Protein AF-A0A819XG31-F1 (afdb_monomer_lite)

Radius of gyration: 33.03 Å; chains: 1; bounding box: 81×60×91 Å

Sequence (255 aa):
MCLKNPISINELTQASRPLRNILDQIRVQCTLCAQTDLQRGNFVDHINKICPKSVVPCQAADIKCPWQGPRDELQSHISTCVFEPLRPVLSSLIAQNRQLIDQVQKHDNEIKKLIQQMHQLQPTATNESNDESDSSSVSKFSIDDSNQKEEDAIFIRNLPATIKFNDLFDLFSKIGRIKYNANTKKAEVFIFKNPNKKDGLCNAKVVFINKESAAAAVVEYNGKHIPQWNTRLQVNISYPKKKNLNEVGKTYNRK

Secondary structure (DSSP, 8-state):
----PPPPGGGPPPPPHHHHHHHHT-EE--TTT----EEHHHHHHIIIII-TTSEEE-GGGGGT---EEETTTHHHHHHH-SSGGGHHHHHHHHHHHHHHHHHHHHHHHHHHHHHHHHHHTS---S-------------------SS---SSEEEEEEE-TT--HHHHHHHHTTTSPBPBPTTT--B-EEEE--TT-TTPPEEEEEEBSSHHHHHHHHHHHTT-EEGGGTEE-EEEE-------TT---------

pLDDT: mean 83.96, std 19.24, range [33.97, 98.06]

Structure (mmCIF, N/CA/C/O backbone):
data_AF-A0A819XG31-F1
#
_entry.id   AF-A0A819XG31-F1
#
loop_
_atom_site.group_PDB
_atom_site.id
_atom_site.type_symbol
_atom_site.label_atom_id
_atom_site.label_alt_id
_atom_site.label_comp_id
_atom_site.label_asym_id
_atom_site.label_entity_id
_atom_site.label_seq_id
_atom_site.pdbx_PDB_ins_code
_atom_site.Cartn_x
_atom_site.Cartn_y
_atom_site.Cartn_z
_atom_site.occupancy
_atom_site.B_iso_or_equiv
_atom_site.auth_seq_id
_atom_site.auth_comp_id
_atom_site.auth_asym_id
_atom_site.auth_atom_id
_atom_site.pdbx_PDB_model_num
ATOM 1 N N . MET A 1 1 ? 45.077 35.967 -15.935 1.00 41.94 1 MET A N 1
ATOM 2 C CA . MET A 1 1 ? 44.717 34.538 -16.073 1.00 41.94 1 MET A CA 1
ATOM 3 C C . MET A 1 1 ? 43.204 34.430 -15.941 1.00 41.94 1 MET A C 1
ATOM 5 O O . MET A 1 1 ? 42.696 34.742 -14.875 1.00 41.94 1 MET A O 1
ATOM 9 N N . CYS A 1 2 ? 42.471 34.118 -17.015 1.00 45.22 2 CYS A N 1
ATOM 10 C CA . CYS A 1 2 ? 41.007 34.015 -16.957 1.00 45.22 2 CYS A CA 1
ATOM 11 C C . CYS A 1 2 ? 40.612 32.579 -16.594 1.00 45.22 2 CYS A C 1
ATOM 13 O O . CYS A 1 2 ? 40.749 31.676 -17.417 1.00 45.22 2 CYS A O 1
ATOM 15 N N . LEU A 1 3 ? 40.140 32.380 -15.365 1.00 50.38 3 LEU A N 1
ATOM 16 C CA . LEU A 1 3 ? 39.518 31.136 -14.921 1.00 50.38 3 LEU A CA 1
ATOM 17 C C . LEU A 1 3 ? 38.108 31.082 -15.521 1.00 50.38 3 LEU A C 1
ATOM 19 O O . LEU A 1 3 ? 37.223 31.825 -15.104 1.00 50.38 3 LEU A O 1
ATOM 23 N N . LYS A 1 4 ? 37.902 30.253 -16.549 1.00 61.62 4 LYS A N 1
ATOM 24 C CA . LYS A 1 4 ? 36.551 29.944 -17.030 1.00 61.62 4 LYS A CA 1
ATOM 25 C C . LYS A 1 4 ? 35.918 28.983 -16.026 1.00 61.62 4 LYS A C 1
ATOM 27 O O . LYS A 1 4 ? 36.380 27.853 -15.893 1.00 61.62 4 LYS A O 1
ATOM 32 N N . ASN A 1 5 ? 34.892 29.447 -15.318 1.00 66.31 5 ASN A N 1
ATOM 33 C CA . ASN A 1 5 ? 34.066 28.589 -14.475 1.00 66.31 5 ASN A CA 1
ATOM 34 C C . ASN A 1 5 ? 33.436 27.475 -15.333 1.00 66.31 5 ASN A C 1
ATOM 36 O O . ASN A 1 5 ? 33.072 27.733 -16.486 1.00 66.31 5 ASN A O 1
ATOM 40 N N . PRO A 1 6 ? 33.317 26.244 -14.810 1.00 67.69 6 PRO A N 1
ATOM 41 C CA . PRO A 1 6 ? 32.665 25.158 -15.527 1.00 67.69 6 PRO A CA 1
ATOM 42 C C . PRO A 1 6 ? 31.184 25.499 -15.728 1.00 67.69 6 PRO A C 1
ATOM 44 O O . PRO A 1 6 ? 30.466 25.734 -14.759 1.00 67.69 6 PRO A O 1
ATOM 47 N N . ILE A 1 7 ? 30.747 25.543 -16.990 1.00 68.94 7 ILE A N 1
ATOM 48 C CA . ILE A 1 7 ? 29.349 25.795 -17.362 1.00 68.94 7 ILE A CA 1
ATOM 49 C C . ILE A 1 7 ? 28.490 24.674 -16.781 1.00 68.94 7 ILE A C 1
ATOM 51 O O . ILE A 1 7 ? 28.754 23.490 -17.017 1.00 68.94 7 ILE A O 1
ATOM 55 N N . SER A 1 8 ? 27.467 25.050 -16.021 1.00 72.19 8 SER A N 1
ATOM 56 C CA . SER A 1 8 ? 26.515 24.098 -15.455 1.00 72.19 8 SER A CA 1
ATOM 57 C C . SER A 1 8 ? 25.519 23.651 -16.529 1.00 72.19 8 SER A C 1
ATOM 59 O O . SER A 1 8 ? 25.113 24.441 -17.378 1.00 72.19 8 SER A O 1
ATOM 61 N N . ILE A 1 9 ? 25.074 22.390 -16.492 1.00 70.38 9 ILE A N 1
ATOM 62 C CA . ILE A 1 9 ? 24.120 21.818 -17.470 1.00 70.38 9 ILE A CA 1
ATOM 63 C C . ILE A 1 9 ? 22.819 22.644 -17.543 1.00 70.38 9 ILE A C 1
ATOM 65 O O . ILE A 1 9 ? 22.182 22.714 -18.591 1.00 70.38 9 ILE A O 1
ATOM 69 N N . ASN A 1 10 ? 22.468 23.329 -16.452 1.00 70.50 10 ASN A N 1
ATOM 70 C CA . ASN A 1 10 ? 21.279 24.174 -16.345 1.00 70.50 10 ASN A CA 1
ATOM 71 C C . ASN A 1 10 ? 21.406 25.532 -17.064 1.00 70.50 10 ASN A C 1
ATOM 73 O O . ASN A 1 10 ? 20.410 26.235 -17.203 1.00 70.50 10 ASN A O 1
ATOM 77 N N . GLU A 1 11 ? 22.605 25.910 -17.515 1.00 71.44 11 GLU A N 1
ATOM 78 C CA . GLU A 1 11 ? 22.886 27.175 -18.216 1.00 71.44 11 GLU A CA 1
ATOM 79 C C . GLU A 1 11 ? 22.885 27.012 -19.748 1.00 71.44 11 GLU A C 1
ATOM 81 O O . GLU A 1 11 ? 23.070 27.978 -20.491 1.00 71.44 11 GLU A O 1
ATOM 86 N N . LEU A 1 12 ? 22.664 25.790 -20.246 1.00 78.12 12 LEU A N 1
ATOM 87 C CA . LEU A 1 12 ? 22.597 25.500 -21.675 1.00 78.12 12 LEU A CA 1
ATOM 88 C C . LEU A 1 12 ? 21.210 25.851 -22.226 1.00 78.12 12 LEU A C 1
ATOM 90 O O . LEU A 1 12 ? 20.198 25.251 -21.864 1.00 78.12 12 LEU A O 1
ATOM 94 N N . THR A 1 13 ? 21.166 26.811 -23.148 1.00 75.94 13 THR A N 1
ATOM 95 C CA . THR A 1 13 ? 19.955 27.113 -23.918 1.00 75.94 13 THR A CA 1
ATOM 96 C C . THR A 1 13 ? 19.673 26.002 -24.930 1.00 75.94 13 THR A C 1
ATOM 98 O O . THR A 1 13 ? 20.582 25.363 -25.467 1.00 75.94 13 THR A O 1
ATOM 101 N N . GLN A 1 14 ? 18.391 25.734 -25.184 1.00 78.62 14 GLN A N 1
ATOM 102 C CA . GLN A 1 14 ? 17.986 24.699 -26.129 1.00 78.62 14 GLN A CA 1
ATOM 103 C C . GLN A 1 14 ? 18.486 25.035 -27.543 1.00 78.62 14 GLN A C 1
ATOM 105 O O . GLN A 1 14 ? 18.344 26.166 -28.008 1.00 78.62 14 GLN A O 1
ATOM 110 N N . ALA A 1 15 ? 19.045 24.041 -28.242 1.00 78.12 15 ALA A N 1
ATOM 111 C CA . ALA A 1 15 ? 19.496 24.201 -29.623 1.00 78.12 15 ALA A CA 1
ATOM 112 C C . ALA A 1 15 ? 18.366 24.724 -30.529 1.00 78.12 15 ALA A C 1
ATOM 114 O O . ALA A 1 15 ? 17.195 24.367 -30.360 1.00 78.12 15 ALA A O 1
ATOM 115 N N . SER A 1 16 ? 18.725 25.545 -31.520 1.00 89.00 16 SER A N 1
ATOM 116 C CA . SER A 1 16 ? 17.763 26.087 -32.481 1.00 89.00 16 SER A CA 1
ATOM 117 C C . SER A 1 16 ? 17.021 24.964 -33.220 1.00 89.00 16 SER A C 1
ATOM 119 O O . SER A 1 16 ? 17.573 23.891 -33.478 1.00 89.00 16 SER A O 1
ATOM 121 N N . ARG A 1 17 ? 15.750 25.202 -33.580 1.00 85.06 17 ARG A N 1
ATOM 122 C CA . ARG A 1 17 ? 14.903 24.200 -34.262 1.00 85.06 17 ARG A CA 1
ATOM 123 C C . ARG A 1 17 ? 15.564 23.581 -35.509 1.00 85.06 17 ARG A C 1
ATOM 125 O O . ARG A 1 17 ? 15.499 22.361 -35.629 1.00 85.06 17 ARG A O 1
ATOM 132 N N . PRO A 1 18 ? 16.237 24.345 -36.397 1.00 90.19 18 PRO A N 1
ATOM 133 C CA . PRO A 1 18 ? 16.922 23.763 -37.553 1.00 90.19 18 PRO A CA 1
ATOM 134 C C . PRO A 1 18 ? 18.039 22.792 -37.157 1.00 90.19 18 PRO A C 1
ATOM 136 O O . PRO A 1 18 ? 18.118 21.697 -37.706 1.00 90.19 18 PRO A O 1
ATOM 139 N N . LEU A 1 19 ? 18.855 23.149 -36.158 1.00 88.62 19 LEU A N 1
ATOM 140 C CA . LEU A 1 19 ? 19.907 22.269 -35.646 1.00 88.62 19 LEU A CA 1
ATOM 141 C C . LEU A 1 19 ? 19.313 21.011 -35.011 1.00 88.62 19 LEU A C 1
ATOM 143 O O . LEU A 1 19 ? 19.807 19.917 -35.257 1.00 88.62 19 LEU A O 1
ATOM 147 N N . ARG A 1 20 ? 18.220 21.135 -34.251 1.00 87.31 20 ARG A N 1
ATOM 148 C CA . ARG A 1 20 ? 17.522 19.982 -33.670 1.00 87.31 20 ARG A CA 1
ATOM 149 C C . ARG A 1 20 ? 16.994 19.030 -34.745 1.00 87.31 20 ARG A C 1
ATOM 151 O O . ARG A 1 20 ? 17.212 17.834 -34.622 1.00 87.31 20 ARG A O 1
ATOM 158 N N . ASN A 1 21 ? 16.402 19.549 -35.820 1.00 88.31 21 ASN A N 1
ATOM 159 C CA . ASN A 1 21 ? 15.914 18.730 -36.933 1.00 88.31 21 ASN A CA 1
ATOM 160 C C . ASN A 1 21 ? 17.048 17.978 -37.648 1.00 88.31 21 ASN A C 1
ATOM 162 O O . ASN A 1 21 ? 16.879 16.810 -37.986 1.00 88.31 21 ASN A O 1
ATOM 166 N N . ILE A 1 22 ? 18.206 18.618 -37.846 1.00 90.12 22 ILE A N 1
ATOM 167 C CA . ILE A 1 22 ? 19.390 17.963 -38.426 1.00 90.12 22 ILE A CA 1
ATOM 168 C C . ILE A 1 22 ? 19.911 16.874 -37.479 1.00 90.12 22 ILE A C 1
ATOM 170 O O . ILE A 1 22 ? 20.185 15.756 -37.910 1.00 90.12 22 ILE A O 1
ATOM 174 N N . LEU A 1 23 ? 20.004 17.170 -36.179 1.00 90.56 23 LEU A N 1
ATOM 175 C CA . LEU A 1 23 ? 20.431 16.197 -35.172 1.00 90.56 23 LEU A CA 1
ATOM 176 C C . LEU A 1 23 ? 19.468 15.008 -35.078 1.00 90.56 23 LEU A C 1
ATOM 178 O O . LEU A 1 23 ? 19.912 13.880 -34.887 1.00 90.56 23 LEU A O 1
ATOM 182 N N . ASP A 1 24 ? 18.164 15.237 -35.214 1.00 92.56 24 ASP A N 1
ATOM 183 C CA . ASP A 1 24 ? 17.144 14.194 -35.118 1.00 92.56 24 ASP A CA 1
ATOM 184 C C . ASP A 1 24 ? 17.215 13.197 -36.289 1.00 92.56 24 ASP A C 1
ATOM 186 O O . ASP A 1 24 ? 16.821 12.045 -36.116 1.00 92.56 24 ASP A O 1
ATOM 190 N N . GLN A 1 25 ? 17.798 13.585 -37.431 1.00 92.62 25 GLN A N 1
ATOM 191 C CA . GLN A 1 25 ? 18.033 12.709 -38.588 1.00 92.62 25 GLN A CA 1
ATOM 192 C C . GLN A 1 25 ? 19.280 11.819 -38.460 1.00 92.62 25 GLN A C 1
ATOM 194 O O . GLN A 1 25 ? 19.463 10.911 -39.275 1.00 92.62 25 GLN A O 1
ATOM 199 N N . ILE A 1 26 ? 20.132 12.040 -37.451 1.00 94.00 26 ILE A N 1
ATOM 200 C CA . ILE A 1 26 ? 21.333 11.225 -37.223 1.00 94.00 26 ILE A CA 1
ATOM 201 C C . ILE A 1 26 ? 20.924 9.776 -36.956 1.00 94.00 26 ILE A C 1
ATOM 203 O O . ILE A 1 26 ? 20.057 9.515 -36.122 1.00 94.00 26 ILE A O 1
ATOM 207 N N . ARG A 1 27 ? 21.575 8.831 -37.641 1.00 95.12 27 ARG A N 1
ATOM 208 C CA . ARG A 1 27 ? 21.365 7.398 -37.424 1.00 95.12 27 ARG A CA 1
ATOM 209 C C . ARG A 1 27 ? 22.142 6.922 -36.204 1.00 95.12 27 ARG A C 1
ATOM 211 O O . ARG A 1 27 ? 23.325 7.214 -36.057 1.00 95.12 27 ARG A O 1
ATOM 218 N N . VAL A 1 28 ? 21.468 6.177 -35.344 1.00 95.31 28 VAL A N 1
ATOM 219 C CA . VAL A 1 28 ? 22.003 5.602 -34.114 1.00 95.31 28 VAL A CA 1
ATOM 220 C C . VAL A 1 28 ? 21.672 4.113 -34.048 1.00 95.31 28 VAL A C 1
ATOM 222 O O . VAL A 1 28 ? 20.744 3.632 -34.702 1.00 95.31 28 VAL A O 1
ATOM 225 N N . GLN A 1 29 ? 22.446 3.378 -33.255 1.00 96.38 29 GLN A N 1
ATOM 226 C CA . GLN A 1 29 ? 22.217 1.964 -32.977 1.00 96.38 29 GLN A CA 1
ATOM 227 C C . GLN A 1 29 ? 21.581 1.799 -31.593 1.00 96.38 29 GLN A C 1
ATOM 229 O O . GLN A 1 29 ? 21.999 2.443 -30.629 1.00 96.38 29 GLN A O 1
ATOM 234 N N . CYS A 1 30 ? 20.580 0.924 -31.477 1.00 96.56 30 CYS A N 1
ATOM 235 C CA . CYS A 1 30 ? 20.023 0.556 -30.179 1.00 96.56 30 CYS A CA 1
ATOM 236 C C . CYS A 1 30 ? 21.026 -0.263 -29.364 1.00 96.56 30 CYS A C 1
ATOM 238 O O . CYS A 1 30 ? 21.472 -1.318 -29.803 1.00 96.56 30 CYS A O 1
ATOM 240 N N . THR A 1 31 ? 21.311 0.168 -28.137 1.00 95.25 31 THR A N 1
ATOM 241 C CA . THR A 1 31 ? 22.195 -0.556 -27.210 1.00 95.25 31 THR A CA 1
ATOM 242 C C . THR A 1 31 ? 21.569 -1.829 -26.637 1.00 95.25 31 THR A C 1
ATOM 244 O O . THR A 1 31 ? 22.292 -2.678 -26.131 1.00 95.25 31 THR A O 1
ATOM 247 N N . LEU A 1 32 ? 20.241 -1.978 -26.713 1.00 95.06 32 LEU A N 1
ATOM 248 C CA . LEU A 1 32 ? 19.513 -3.115 -26.138 1.00 95.06 32 LEU A CA 1
ATOM 249 C C . LEU A 1 32 ? 19.257 -4.230 -27.158 1.00 95.06 32 LEU A C 1
ATOM 251 O O . LEU A 1 32 ? 19.459 -5.400 -26.855 1.00 95.06 32 LEU A O 1
ATOM 255 N N . CYS A 1 33 ? 18.789 -3.878 -28.360 1.00 95.31 33 CYS A N 1
ATOM 256 C CA . CYS A 1 33 ? 18.433 -4.853 -29.399 1.00 95.31 33 CYS A CA 1
ATOM 257 C C . CYS A 1 33 ? 19.388 -4.863 -30.602 1.00 95.31 33 CYS A C 1
ATOM 259 O O . CYS A 1 33 ? 19.144 -5.592 -31.557 1.00 95.31 33 CYS A O 1
ATOM 261 N N . ALA A 1 34 ? 20.445 -4.042 -30.578 1.00 95.31 34 ALA A N 1
ATOM 262 C CA . ALA A 1 34 ? 21.421 -3.875 -31.657 1.00 95.31 34 ALA A CA 1
ATOM 263 C C . ALA A 1 34 ? 20.856 -3.390 -33.009 1.00 95.31 34 ALA A C 1
ATOM 265 O O . ALA A 1 34 ? 21.624 -3.285 -33.966 1.00 95.31 34 ALA A O 1
ATOM 266 N N . GLN A 1 35 ? 19.563 -3.038 -33.093 1.00 94.06 35 GLN A N 1
ATOM 267 C CA . GLN A 1 35 ? 18.944 -2.509 -34.311 1.00 94.06 35 GLN A CA 1
ATOM 268 C C . GLN A 1 35 ? 19.660 -1.234 -34.773 1.00 94.06 35 GLN A C 1
ATOM 270 O O . GLN A 1 35 ? 19.836 -0.286 -34.001 1.00 94.06 35 GLN A O 1
ATOM 275 N N . THR A 1 36 ? 20.075 -1.234 -36.036 1.00 93.19 36 THR A N 1
ATOM 276 C CA . THR A 1 36 ? 20.731 -0.114 -36.713 1.00 93.19 36 THR A CA 1
ATOM 277 C C . THR A 1 36 ? 19.711 0.757 -37.453 1.00 93.19 36 THR A C 1
ATOM 279 O O . THR A 1 36 ? 18.530 0.422 -37.541 1.00 93.19 36 THR A O 1
ATOM 282 N N . ASP A 1 37 ? 20.169 1.901 -37.965 1.00 93.31 37 ASP A N 1
ATOM 283 C CA . ASP A 1 37 ? 19.383 2.839 -38.782 1.00 93.31 37 ASP A CA 1
ATOM 284 C C . ASP A 1 37 ? 18.221 3.558 -38.059 1.00 93.31 37 ASP A C 1
ATOM 286 O O . ASP A 1 37 ? 17.337 4.147 -38.683 1.00 93.31 37 ASP A O 1
ATOM 290 N N . LEU A 1 38 ? 18.239 3.611 -36.725 1.00 93.94 38 LEU A N 1
ATOM 291 C CA . LEU A 1 38 ? 17.267 4.397 -35.964 1.00 93.94 38 LEU A CA 1
ATOM 292 C C . LEU A 1 38 ? 17.620 5.881 -36.042 1.00 93.94 38 LEU A C 1
ATOM 294 O O . LEU A 1 38 ? 18.750 6.266 -35.773 1.00 93.94 38 LEU A O 1
ATOM 298 N N . GLN A 1 39 ? 16.661 6.739 -36.369 1.00 94.88 39 GLN A N 1
ATOM 299 C CA . GLN A 1 39 ? 16.856 8.183 -36.246 1.00 94.88 39 GLN A CA 1
ATOM 300 C C . GLN A 1 39 ? 16.927 8.582 -34.771 1.00 94.88 39 GLN A C 1
ATOM 302 O O . GLN A 1 39 ? 16.113 8.124 -33.967 1.00 94.88 39 GLN A O 1
ATOM 307 N N . ARG A 1 40 ? 17.857 9.473 -34.417 1.00 93.50 40 ARG A N 1
ATOM 308 C CA . ARG A 1 40 ? 18.007 10.016 -33.061 1.00 93.50 40 ARG A CA 1
ATOM 309 C C . ARG A 1 40 ? 16.688 10.576 -32.532 1.00 93.50 40 ARG A C 1
ATOM 311 O O . ARG A 1 40 ? 16.361 10.334 -31.373 1.00 93.50 40 ARG A O 1
ATOM 318 N N . GLY A 1 41 ? 15.916 11.259 -33.380 1.00 91.75 41 GLY A N 1
ATOM 319 C CA . GLY A 1 41 ? 14.596 11.783 -33.018 1.00 91.75 41 GLY A CA 1
ATOM 320 C C . GLY A 1 41 ? 13.599 10.692 -32.604 1.00 91.75 41 GLY A C 1
ATOM 321 O O . GLY A 1 41 ? 12.812 10.900 -31.687 1.00 91.75 41 GLY A O 1
ATOM 322 N N . ASN A 1 42 ? 13.700 9.501 -33.203 1.00 93.94 42 ASN A N 1
ATOM 323 C CA . ASN A 1 42 ? 12.807 8.361 -32.960 1.00 93.94 42 ASN A CA 1
ATOM 324 C C . ASN A 1 42 ? 13.376 7.356 -31.945 1.00 93.94 42 ASN A C 1
ATOM 326 O O . ASN A 1 42 ? 12.736 6.353 -31.631 1.00 93.94 42 ASN A O 1
ATOM 330 N N . PHE A 1 43 ? 14.582 7.592 -31.427 1.00 93.75 43 PHE A N 1
ATOM 331 C CA . PHE A 1 43 ? 15.272 6.650 -30.549 1.00 93.75 43 PHE A CA 1
ATOM 332 C C . PHE A 1 43 ? 14.522 6.420 -29.230 1.00 93.75 43 PHE A C 1
ATOM 334 O O . PHE A 1 43 ? 14.400 5.288 -28.763 1.00 93.75 43 PHE A O 1
ATOM 341 N N . VAL A 1 44 ? 13.968 7.491 -28.656 1.00 93.31 44 VAL A N 1
ATOM 342 C CA . VAL A 1 44 ? 13.174 7.429 -27.419 1.00 93.31 44 VAL A CA 1
ATOM 343 C C . VAL A 1 44 ? 11.890 6.629 -27.638 1.00 93.31 44 VAL A C 1
ATOM 345 O O . VAL A 1 44 ? 11.543 5.780 -26.817 1.00 93.31 44 VAL A O 1
ATOM 348 N N . ASP A 1 45 ? 11.207 6.853 -28.761 1.00 95.00 45 ASP A N 1
ATOM 349 C CA . ASP A 1 45 ? 10.014 6.085 -29.118 1.00 95.00 45 ASP A CA 1
ATOM 350 C C . ASP A 1 45 ? 10.343 4.612 -29.363 1.00 95.00 45 ASP A C 1
ATOM 352 O O . ASP A 1 45 ? 9.614 3.739 -28.891 1.00 95.00 45 ASP A O 1
ATOM 356 N N . HIS A 1 46 ? 11.468 4.321 -30.020 1.00 95.44 46 HIS A N 1
ATOM 357 C CA . HIS A 1 46 ? 11.937 2.953 -30.179 1.00 95.44 46 HIS A CA 1
ATOM 358 C C . HIS A 1 46 ? 12.122 2.276 -28.815 1.00 95.44 46 HIS A C 1
ATOM 360 O O . HIS A 1 46 ? 11.505 1.240 -28.587 1.00 95.44 46 HIS A O 1
ATOM 366 N N . ILE A 1 47 ? 12.887 2.864 -27.885 1.00 95.25 47 ILE A N 1
ATOM 367 C CA . ILE A 1 47 ? 13.116 2.273 -26.552 1.00 95.25 47 ILE A CA 1
ATOM 368 C C . ILE A 1 47 ? 11.795 2.023 -25.816 1.00 95.25 47 ILE A C 1
ATOM 370 O O . ILE A 1 47 ? 11.588 0.941 -25.269 1.00 95.25 47 ILE A O 1
ATOM 374 N N . ASN A 1 48 ? 10.892 3.002 -25.819 1.00 94.00 48 ASN A N 1
ATOM 375 C CA . ASN A 1 48 ? 9.707 2.965 -24.966 1.00 94.00 48 ASN A CA 1
ATOM 376 C C . ASN A 1 48 ? 8.543 2.154 -25.550 1.00 94.00 48 ASN A C 1
ATOM 378 O O . ASN A 1 48 ? 7.719 1.638 -24.791 1.00 94.00 48 ASN A O 1
ATOM 382 N N . LYS A 1 49 ? 8.439 2.047 -26.879 1.00 93.50 49 LYS A N 1
ATOM 383 C CA . LYS A 1 49 ? 7.252 1.481 -27.544 1.00 93.50 49 LYS A CA 1
ATOM 384 C C . LYS A 1 49 ? 7.549 0.257 -28.405 1.00 93.50 49 LYS A C 1
ATOM 386 O O . LYS A 1 49 ? 6.672 -0.589 -28.533 1.00 93.50 49 LYS A O 1
ATOM 391 N N . ILE A 1 50 ? 8.748 0.152 -28.981 1.00 94.88 50 ILE A N 1
ATOM 392 C CA . ILE A 1 50 ? 9.020 -0.789 -30.085 1.00 94.88 50 ILE A CA 1
ATOM 393 C C . ILE A 1 50 ? 10.089 -1.826 -29.722 1.00 94.88 50 ILE A C 1
ATOM 395 O O . ILE A 1 50 ? 9.995 -2.974 -30.143 1.00 94.88 50 ILE A O 1
ATOM 399 N N . CYS A 1 51 ? 11.103 -1.447 -28.946 1.00 97.00 51 CYS A N 1
ATOM 400 C CA . CYS A 1 51 ? 12.288 -2.261 -28.709 1.00 97.00 51 CYS A CA 1
ATOM 401 C C . CYS A 1 51 ? 11.917 -3.612 -28.066 1.00 97.00 51 CYS A C 1
ATOM 403 O O . CYS A 1 51 ? 11.309 -3.627 -26.993 1.00 97.00 51 CYS A O 1
ATOM 405 N N . PRO A 1 52 ? 12.302 -4.752 -28.671 1.00 97.00 52 PRO A N 1
ATOM 406 C CA . PRO A 1 52 ? 11.959 -6.075 -28.147 1.00 97.00 52 PRO A CA 1
ATOM 407 C C . PRO A 1 52 ? 12.686 -6.381 -26.832 1.00 97.00 52 PRO A C 1
ATOM 409 O O . PRO A 1 52 ? 12.134 -7.030 -25.953 1.00 97.00 52 PRO A O 1
ATOM 412 N N . LYS A 1 53 ? 13.904 -5.857 -26.659 1.00 97.25 53 LYS A N 1
ATOM 413 C CA . LYS A 1 53 ? 14.730 -6.061 -25.460 1.00 97.25 53 LYS A CA 1
ATOM 414 C C . LYS A 1 53 ? 14.544 -4.978 -24.394 1.00 97.25 53 LYS A C 1
ATOM 416 O O . LYS A 1 53 ? 15.253 -4.986 -23.392 1.00 97.25 53 LYS A O 1
ATOM 421 N N . SER A 1 54 ? 13.610 -4.039 -24.581 1.00 97.00 54 SER A N 1
ATOM 422 C CA . SER A 1 54 ? 13.269 -3.088 -23.519 1.00 97.00 54 SER A CA 1
ATOM 423 C C . SER A 1 54 ? 12.635 -3.834 -22.351 1.00 97.00 54 SER A C 1
ATOM 425 O O . SER A 1 54 ? 11.683 -4.585 -22.573 1.00 97.00 54 SER A O 1
ATOM 427 N N . VAL A 1 55 ? 13.113 -3.590 -21.132 1.00 97.06 55 VAL A N 1
ATOM 428 C CA . VAL A 1 55 ? 12.468 -4.110 -19.924 1.00 97.06 55 VAL A CA 1
ATOM 429 C C . VAL A 1 55 ? 11.152 -3.370 -19.721 1.00 97.06 55 VAL A C 1
ATOM 431 O O . VAL A 1 55 ? 11.134 -2.147 -19.580 1.00 97.06 55 VAL A O 1
ATOM 434 N N . VAL A 1 56 ? 10.053 -4.114 -19.726 1.00 96.94 56 VAL A N 1
ATOM 435 C CA . VAL A 1 56 ? 8.703 -3.601 -19.517 1.00 96.94 56 VAL A CA 1
ATOM 436 C C . VAL A 1 56 ? 8.034 -4.329 -18.356 1.00 96.94 56 VAL A C 1
ATOM 438 O O . VAL A 1 56 ? 8.269 -5.523 -18.152 1.00 96.94 56 VAL A O 1
ATOM 441 N N . PRO A 1 57 ? 7.197 -3.631 -17.577 1.00 97.62 57 PRO A N 1
ATOM 442 C CA . PRO A 1 57 ? 6.375 -4.281 -16.573 1.00 97.62 57 PRO A CA 1
ATOM 443 C C . PRO A 1 57 ? 5.231 -5.070 -17.221 1.00 97.62 57 PRO A C 1
ATOM 445 O O . PRO A 1 57 ? 4.812 -4.783 -18.346 1.00 97.62 57 PRO A O 1
ATOM 448 N N . CYS A 1 58 ? 4.694 -6.044 -16.486 1.00 97.00 58 CYS A N 1
ATOM 449 C CA . CYS A 1 58 ? 3.461 -6.730 -16.870 1.00 97.00 58 CYS A CA 1
ATOM 450 C C . CYS A 1 58 ? 2.290 -5.737 -16.991 1.00 97.00 58 CYS A C 1
ATOM 452 O O . CYS A 1 58 ? 2.248 -4.724 -16.290 1.00 97.00 58 CYS A O 1
ATOM 454 N N . GLN A 1 59 ? 1.296 -6.046 -17.831 1.00 94.81 59 GLN A N 1
ATOM 455 C CA . GLN A 1 59 ? 0.077 -5.236 -17.919 1.00 94.81 59 GLN A CA 1
ATOM 456 C C . GLN A 1 59 ? -0.682 -5.196 -16.581 1.00 94.81 59 GLN A C 1
ATOM 458 O O . GLN A 1 59 ? -1.229 -4.155 -16.229 1.00 94.81 59 GLN A O 1
ATOM 463 N N . ALA A 1 60 ? -0.621 -6.285 -15.807 1.00 95.75 60 ALA A N 1
ATOM 464 C CA . ALA A 1 60 ? -1.151 -6.407 -14.450 1.00 95.75 60 ALA A CA 1
ATOM 465 C C . ALA A 1 60 ? -0.266 -5.769 -13.351 1.00 95.75 60 ALA A C 1
ATOM 467 O O . ALA A 1 60 ? -0.398 -6.090 -12.165 1.00 95.75 60 ALA A O 1
ATOM 468 N N . ALA A 1 61 ? 0.697 -4.909 -13.700 1.00 95.94 61 ALA A N 1
ATOM 469 C CA . ALA A 1 61 ? 1.529 -4.218 -12.709 1.00 95.94 61 ALA A CA 1
ATOM 470 C C . ALA A 1 61 ? 0.725 -3.233 -11.837 1.00 95.94 61 ALA A C 1
ATOM 472 O O . ALA A 1 61 ? 1.102 -2.966 -10.692 1.00 95.94 61 ALA A O 1
ATOM 473 N N . ASP A 1 62 ? -0.406 -2.740 -12.347 1.00 92.75 62 ASP A N 1
ATOM 474 C CA . ASP A 1 62 ? -1.397 -1.946 -11.612 1.00 92.75 62 ASP A CA 1
ATOM 475 C C . ASP A 1 62 ? -1.918 -2.681 -10.366 1.00 92.75 62 ASP A C 1
ATOM 477 O O . ASP A 1 62 ? -2.012 -2.092 -9.287 1.00 92.75 62 ASP A O 1
ATOM 481 N N . ILE A 1 63 ? -2.144 -3.989 -10.483 1.00 94.00 63 ILE A N 1
ATOM 482 C CA . ILE A 1 63 ? -2.554 -4.878 -9.388 1.00 94.00 63 ILE A CA 1
ATOM 483 C C . ILE A 1 63 ? -1.379 -5.649 -8.767 1.00 94.00 63 ILE A C 1
ATOM 485 O O . ILE A 1 63 ? -1.564 -6.703 -8.165 1.00 94.00 63 ILE A O 1
ATOM 489 N N . LYS A 1 64 ? -0.166 -5.085 -8.859 1.00 94.19 64 LYS A N 1
ATOM 490 C CA . LYS A 1 64 ? 1.060 -5.572 -8.200 1.00 94.19 64 LYS A CA 1
ATOM 491 C C . LYS A 1 64 ? 1.603 -6.904 -8.720 1.00 94.19 64 LYS A C 1
ATOM 493 O O . LYS A 1 64 ? 2.291 -7.606 -7.978 1.00 94.19 64 LYS A O 1
ATOM 498 N N . CYS A 1 65 ? 1.391 -7.228 -9.995 1.00 96.75 65 CYS A N 1
ATOM 499 C CA . CYS A 1 65 ? 2.176 -8.286 -10.625 1.00 96.75 65 CYS A CA 1
ATOM 500 C C . CYS A 1 65 ? 3.685 -7.957 -10.513 1.00 96.75 65 CYS A C 1
ATOM 502 O O . CYS A 1 65 ? 4.092 -6.862 -10.914 1.00 96.75 65 CYS A O 1
ATOM 504 N N . PRO A 1 66 ? 4.525 -8.863 -9.973 1.00 97.19 66 PRO A N 1
ATOM 505 C CA . PRO A 1 66 ? 5.948 -8.594 -9.759 1.00 97.19 66 PRO A CA 1
ATOM 506 C C . PRO A 1 66 ? 6.786 -8.721 -11.037 1.00 97.19 66 PRO A C 1
ATOM 508 O O . PRO A 1 66 ? 7.965 -8.374 -11.028 1.00 97.19 66 PRO A O 1
ATOM 511 N N . TRP A 1 67 ? 6.214 -9.250 -12.122 1.00 98.06 67 TRP A N 1
ATOM 512 C CA . TRP A 1 67 ? 6.959 -9.529 -13.341 1.00 98.06 67 TRP A CA 1
ATOM 513 C C . TRP A 1 67 ? 7.360 -8.239 -14.063 1.00 98.06 67 TRP A C 1
ATOM 515 O O . TRP A 1 67 ? 6.536 -7.361 -14.341 1.00 98.06 67 TRP A O 1
ATOM 525 N N . GLN A 1 68 ? 8.645 -8.167 -14.395 1.00 97.81 68 GLN A N 1
ATOM 526 C CA . GLN A 1 68 ? 9.243 -7.187 -15.289 1.00 97.81 68 GLN A CA 1
ATOM 527 C C . GLN A 1 68 ? 10.287 -7.929 -16.115 1.00 97.81 68 GLN A C 1
ATOM 529 O O . GLN A 1 68 ? 11.093 -8.676 -15.560 1.00 97.81 68 GLN A O 1
ATOM 534 N N . GLY A 1 69 ? 10.273 -7.742 -17.428 1.00 97.06 69 GLY A N 1
ATOM 535 C CA . GLY A 1 69 ? 11.159 -8.487 -18.311 1.00 97.06 69 GLY A CA 1
ATOM 536 C C . GLY A 1 69 ? 11.219 -7.902 -19.715 1.00 97.06 69 GLY A C 1
ATOM 537 O O . GLY A 1 69 ? 10.583 -6.880 -19.986 1.00 97.06 69 GLY A O 1
ATOM 538 N N . PRO A 1 70 ? 12.008 -8.512 -20.609 1.00 97.69 70 PRO A N 1
ATOM 539 C CA . PRO A 1 70 ? 12.063 -8.136 -22.016 1.00 97.69 70 PRO A CA 1
ATOM 540 C C . PRO A 1 70 ? 10.671 -8.130 -22.669 1.00 97.69 70 PRO A C 1
ATOM 542 O O . PRO A 1 70 ? 9.826 -8.984 -22.393 1.00 97.69 70 PRO A O 1
ATOM 545 N N . ARG A 1 71 ? 10.410 -7.156 -23.547 1.00 97.25 71 ARG A N 1
ATOM 546 C CA . ARG A 1 71 ? 9.118 -7.012 -24.238 1.00 97.25 71 ARG A CA 1
ATOM 547 C C . ARG A 1 71 ? 8.778 -8.219 -25.113 1.00 97.25 71 ARG A C 1
ATOM 549 O O . ARG A 1 71 ? 7.602 -8.542 -25.246 1.00 97.25 71 ARG A O 1
ATOM 556 N N . ASP A 1 72 ? 9.768 -8.877 -25.704 1.00 97.00 72 ASP A N 1
ATOM 557 C CA . ASP A 1 72 ? 9.572 -10.106 -26.481 1.00 97.00 72 ASP A CA 1
ATOM 558 C C . ASP A 1 72 ? 9.078 -11.288 -25.627 1.00 97.00 72 ASP A C 1
ATOM 560 O O . ASP A 1 72 ? 8.299 -12.108 -26.109 1.00 97.00 72 ASP A O 1
ATOM 564 N N . GLU A 1 73 ? 9.426 -11.332 -24.341 1.00 97.81 73 GLU A N 1
ATOM 565 C CA . GLU A 1 73 ? 8.944 -12.348 -23.394 1.00 97.81 73 GLU A CA 1
ATOM 566 C C . GLU A 1 73 ? 7.566 -12.020 -22.788 1.00 97.81 73 GLU A C 1
ATOM 568 O O . GLU A 1 73 ? 6.907 -12.898 -22.222 1.00 97.81 73 GLU A O 1
ATOM 573 N N . LEU A 1 74 ? 7.084 -10.780 -22.938 1.00 97.25 74 LEU A N 1
ATOM 574 C CA . LEU A 1 74 ? 5.840 -10.300 -22.324 1.00 97.25 74 LEU A CA 1
ATOM 575 C C . LEU A 1 74 ? 4.617 -11.146 -22.706 1.00 97.25 74 LEU A C 1
ATOM 577 O O . LEU A 1 74 ? 3.785 -11.424 -21.849 1.00 97.25 74 LEU A O 1
ATOM 581 N N . GLN A 1 75 ? 4.493 -11.575 -23.966 1.00 97.00 75 GLN A N 1
ATOM 582 C CA . GLN A 1 75 ? 3.336 -12.371 -24.405 1.00 97.00 75 GLN A CA 1
ATOM 583 C C . GLN A 1 75 ? 3.314 -13.767 -23.772 1.00 97.00 75 GLN A C 1
ATOM 585 O O . GLN A 1 75 ? 2.262 -14.238 -23.338 1.00 97.00 75 GLN A O 1
ATOM 590 N N . SER A 1 76 ? 4.486 -14.395 -23.645 1.00 97.69 76 SER A N 1
ATOM 591 C CA . SER A 1 76 ? 4.630 -15.676 -22.946 1.00 97.69 76 SER A CA 1
ATOM 592 C C . SER A 1 76 ? 4.227 -15.535 -21.475 1.00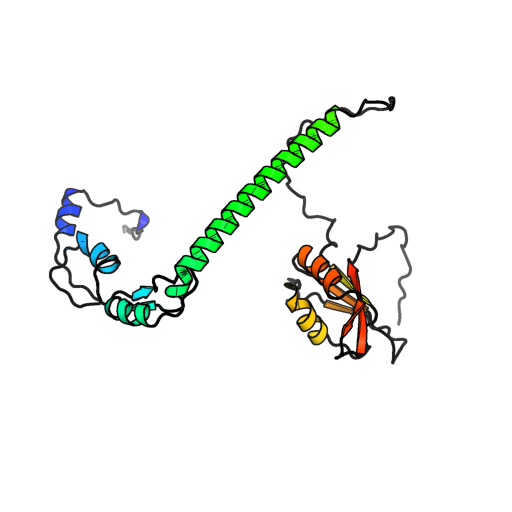 97.69 76 SER A C 1
ATOM 594 O O . SER A 1 76 ? 3.427 -16.321 -20.959 1.00 97.69 76 SER A O 1
ATOM 596 N N . HIS A 1 77 ? 4.677 -14.460 -20.820 1.00 97.69 77 HIS A N 1
ATOM 597 C CA . HIS A 1 77 ? 4.267 -14.159 -19.455 1.00 97.69 77 HIS A CA 1
ATOM 598 C C . HIS A 1 77 ? 2.757 -13.920 -19.331 1.00 97.69 77 HIS A C 1
ATOM 600 O O . HIS A 1 77 ? 2.135 -14.512 -18.457 1.00 97.69 77 HIS A O 1
ATOM 606 N N . ILE A 1 78 ? 2.144 -13.105 -20.199 1.00 96.88 78 ILE A N 1
ATOM 607 C CA . ILE A 1 78 ? 0.702 -12.805 -20.136 1.00 96.88 78 ILE A CA 1
ATOM 608 C C . ILE A 1 78 ? -0.131 -14.093 -20.176 1.00 96.88 78 ILE A C 1
ATOM 610 O O . ILE A 1 78 ? -1.068 -14.229 -19.394 1.00 96.88 78 ILE A O 1
ATOM 614 N N . SER A 1 79 ? 0.252 -15.065 -21.011 1.00 96.44 79 SER A N 1
ATOM 615 C CA . SER A 1 79 ? -0.452 -16.353 -21.108 1.00 96.44 79 SER A CA 1
ATOM 616 C C . SER A 1 79 ? -0.394 -17.208 -19.831 1.00 96.44 79 SER A C 1
ATOM 618 O O . SER A 1 79 ? -1.273 -18.035 -19.604 1.00 96.44 79 SER A O 1
ATOM 620 N N . THR A 1 80 ? 0.612 -16.993 -18.979 1.00 97.31 80 THR A N 1
ATOM 621 C CA . THR A 1 80 ? 0.821 -17.720 -17.712 1.00 97.31 80 THR A CA 1
ATOM 622 C C . THR A 1 80 ? 0.563 -16.854 -16.474 1.00 97.31 80 THR A C 1
ATOM 624 O O . THR A 1 80 ? 0.641 -17.331 -15.341 1.00 97.31 80 THR A O 1
ATOM 627 N N . CYS A 1 81 ? 0.246 -15.572 -16.662 1.00 97.44 81 CYS A N 1
ATOM 628 C CA . CYS A 1 81 ? 0.089 -14.605 -15.590 1.00 97.44 81 CYS A CA 1
ATOM 629 C C . CYS A 1 81 ? -1.226 -14.831 -14.841 1.00 97.44 81 CYS A C 1
ATOM 631 O O . CYS A 1 81 ? -2.307 -14.603 -15.374 1.00 97.44 81 CYS A O 1
ATOM 633 N N . VAL A 1 82 ? -1.138 -15.184 -13.557 1.00 96.88 82 VAL A N 1
ATOM 634 C CA . VAL A 1 82 ? -2.315 -15.360 -12.683 1.00 96.88 82 VAL A CA 1
ATOM 635 C C . VAL A 1 82 ? -3.091 -14.063 -12.436 1.00 96.88 82 VAL A C 1
ATOM 637 O O . VAL A 1 82 ? -4.260 -14.101 -12.062 1.00 96.88 82 VAL A O 1
ATOM 640 N N . PHE A 1 83 ? -2.448 -12.910 -12.630 1.00 96.38 83 PHE A N 1
ATOM 641 C CA . PHE A 1 83 ? -3.035 -11.605 -12.346 1.00 96.38 83 PHE A CA 1
ATOM 642 C C . PHE A 1 83 ? -3.846 -11.058 -13.524 1.00 96.38 83 PHE A C 1
ATOM 644 O O . PHE A 1 83 ? -4.841 -10.378 -13.291 1.00 96.38 83 PHE A O 1
ATOM 651 N N . GLU A 1 84 ? -3.487 -11.376 -14.773 1.00 94.56 84 GLU A N 1
ATOM 652 C CA . GLU A 1 84 ? -4.186 -10.839 -15.951 1.00 94.56 84 GLU A CA 1
ATOM 653 C C . GLU A 1 84 ? -5.684 -11.204 -15.972 1.00 94.56 84 GLU A C 1
ATOM 655 O O . GLU A 1 84 ? -6.506 -10.295 -16.112 1.00 94.56 84 GLU A O 1
ATOM 660 N N . PRO A 1 85 ? -6.091 -12.466 -15.709 1.00 94.75 85 PRO A N 1
ATOM 661 C CA . PRO A 1 85 ? -7.508 -12.828 -15.632 1.00 94.75 85 PRO A CA 1
ATOM 662 C C . PRO A 1 85 ? -8.270 -12.136 -14.491 1.00 94.75 85 PRO A C 1
ATOM 664 O O . PRO A 1 85 ? -9.488 -11.991 -14.564 1.00 94.75 85 PRO A O 1
ATOM 667 N N . LEU A 1 86 ? -7.577 -11.701 -13.432 1.00 94.25 86 LEU A N 1
ATOM 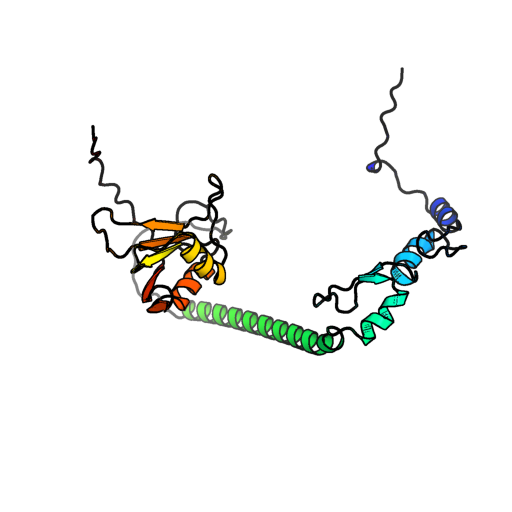668 C CA . LEU A 1 86 ? -8.191 -11.033 -12.279 1.00 94.25 86 LEU A CA 1
ATOM 669 C C . LEU A 1 86 ? -8.446 -9.539 -12.519 1.00 94.25 86 LEU A C 1
ATOM 671 O O . LEU A 1 86 ? -9.289 -8.947 -11.841 1.00 94.25 86 LEU A O 1
ATOM 675 N N . ARG A 1 87 ? -7.756 -8.919 -13.485 1.00 93.44 87 ARG A N 1
ATOM 676 C CA . ARG A 1 87 ? -7.867 -7.480 -13.776 1.00 93.44 87 ARG A CA 1
ATOM 677 C C . ARG A 1 87 ? -9.293 -6.981 -14.017 1.00 93.44 87 ARG A C 1
ATOM 679 O O . ARG A 1 87 ? -9.637 -5.982 -13.388 1.00 93.44 87 ARG A O 1
ATOM 686 N N . PRO A 1 88 ? -10.143 -7.606 -14.859 1.00 94.25 88 PRO A N 1
ATOM 687 C CA . PRO A 1 88 ? -11.493 -7.090 -15.101 1.00 94.25 88 PRO A CA 1
ATOM 688 C C . PRO A 1 88 ? -12.379 -7.131 -13.848 1.00 94.25 88 PRO A C 1
ATOM 690 O O . PRO A 1 88 ? -13.180 -6.229 -13.618 1.00 94.25 88 PRO A O 1
ATOM 693 N N . VAL A 1 89 ? -12.215 -8.152 -13.003 1.00 95.69 89 VAL A N 1
ATOM 694 C CA . VAL A 1 89 ? -12.971 -8.257 -11.747 1.00 95.69 89 VAL A CA 1
ATOM 695 C C . VAL A 1 89 ? -12.518 -7.172 -10.773 1.00 95.69 89 VAL A C 1
ATOM 697 O O . VAL A 1 89 ? -13.344 -6.467 -10.195 1.00 95.69 89 VAL A O 1
ATOM 700 N N . LEU A 1 90 ? -11.205 -6.987 -10.626 1.00 93.94 90 LEU A N 1
ATOM 701 C CA . LEU A 1 90 ? -10.644 -5.960 -9.752 1.00 93.94 90 LEU A CA 1
ATOM 702 C C . LEU A 1 90 ? -10.973 -4.543 -10.235 1.00 93.94 90 LEU A C 1
ATOM 704 O O . LEU A 1 90 ? -11.310 -3.699 -9.410 1.00 93.94 90 LEU A O 1
ATOM 708 N N . SER A 1 91 ? -10.942 -4.272 -11.542 1.00 92.38 91 SER A N 1
ATOM 709 C CA . SER A 1 91 ? -11.311 -2.959 -12.084 1.00 92.38 91 SER A CA 1
ATOM 710 C C . SER A 1 91 ? -12.786 -2.639 -11.834 1.00 92.38 91 SER A C 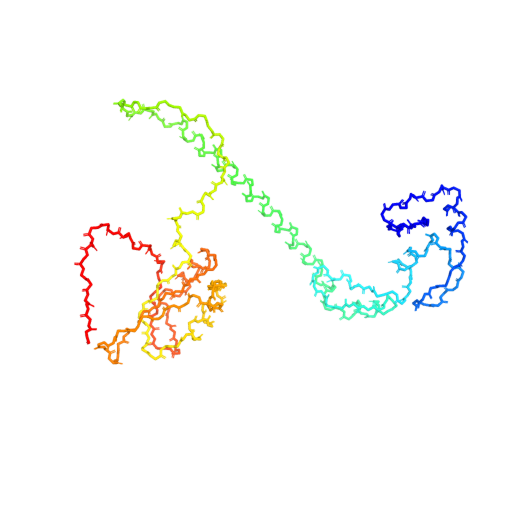1
ATOM 712 O O . SER A 1 91 ? -13.105 -1.524 -11.418 1.00 92.38 91 SER A O 1
ATOM 714 N N . SER A 1 92 ? -13.669 -3.632 -11.980 1.00 95.75 92 SER A N 1
ATOM 715 C CA . SER A 1 92 ? -15.082 -3.513 -11.611 1.00 95.75 92 SER A CA 1
ATOM 716 C C . SER A 1 92 ? -15.258 -3.221 -10.117 1.00 95.75 92 SER A C 1
ATOM 718 O O . SER A 1 92 ? -16.004 -2.314 -9.753 1.00 95.75 92 SER A O 1
ATOM 720 N N . LEU A 1 93 ? -14.552 -3.937 -9.236 1.00 95.00 93 LEU A N 1
ATOM 721 C CA . LEU A 1 93 ? -14.621 -3.712 -7.785 1.00 95.00 93 LEU A CA 1
ATOM 722 C C . LEU A 1 93 ? -14.085 -2.334 -7.379 1.00 95.00 93 LEU A C 1
ATOM 724 O O . LEU A 1 93 ? -14.672 -1.661 -6.533 1.00 95.00 93 LEU A O 1
ATOM 728 N N . ILE A 1 94 ? -12.993 -1.878 -7.993 1.00 94.25 94 ILE A N 1
ATOM 729 C CA . ILE A 1 94 ? -12.443 -0.536 -7.766 1.00 94.25 94 ILE A CA 1
ATOM 730 C C . ILE A 1 94 ? -13.450 0.533 -8.207 1.00 94.25 94 ILE A C 1
ATOM 732 O O . ILE A 1 94 ? -13.663 1.508 -7.484 1.00 94.25 94 ILE A O 1
ATOM 736 N N . ALA A 1 95 ? -14.104 0.344 -9.357 1.00 95.56 95 ALA A N 1
ATOM 737 C CA . ALA A 1 95 ? -15.141 1.253 -9.834 1.00 95.56 95 ALA A CA 1
ATOM 738 C C . ALA A 1 95 ? -16.343 1.309 -8.875 1.00 95.56 95 ALA A C 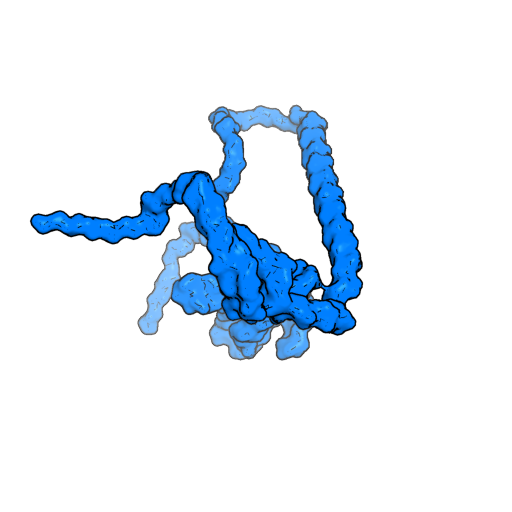1
ATOM 740 O O . ALA A 1 95 ? -16.795 2.402 -8.536 1.00 95.56 95 ALA A O 1
ATOM 741 N N . GLN A 1 96 ? -16.808 0.160 -8.375 1.00 97.44 96 GLN A N 1
ATOM 742 C CA . GLN A 1 96 ? -17.888 0.096 -7.383 1.00 97.44 96 GLN A CA 1
ATOM 743 C C . GLN A 1 96 ? -17.506 0.781 -6.067 1.00 97.44 96 GLN A C 1
ATOM 745 O O . GLN A 1 96 ? -18.280 1.579 -5.544 1.00 97.44 96 GLN A O 1
ATOM 750 N N . ASN A 1 97 ? -16.297 0.541 -5.553 1.00 96.81 97 ASN A N 1
ATOM 751 C CA . ASN A 1 97 ? -15.817 1.213 -4.344 1.00 96.81 97 ASN A CA 1
ATOM 752 C C . ASN A 1 97 ? -15.782 2.731 -4.514 1.00 96.81 97 ASN A C 1
ATOM 754 O O . ASN A 1 97 ? -16.188 3.460 -3.613 1.00 96.81 97 ASN A O 1
ATOM 758 N N . ARG A 1 98 ? -15.350 3.217 -5.682 1.00 97.50 98 ARG A N 1
ATOM 759 C CA . ARG A 1 98 ? -15.383 4.648 -5.989 1.00 97.50 98 ARG A CA 1
ATOM 760 C C . ARG A 1 98 ? -16.812 5.195 -5.959 1.00 97.50 98 ARG A C 1
ATOM 762 O O . ARG A 1 98 ? -17.045 6.214 -5.323 1.00 97.50 98 ARG A O 1
ATOM 769 N N . GLN A 1 99 ? -17.765 4.493 -6.575 1.00 97.88 99 GLN A N 1
ATOM 770 C CA . GLN A 1 99 ? -19.177 4.889 -6.540 1.00 97.88 99 GLN A CA 1
ATOM 771 C C . GLN A 1 99 ? -19.739 4.929 -5.114 1.00 97.88 99 GLN A C 1
ATOM 773 O O . GLN A 1 99 ? -20.453 5.866 -4.769 1.00 97.88 99 GLN A O 1
ATOM 778 N N . LEU A 1 100 ? -19.411 3.942 -4.277 1.00 97.44 100 LEU A N 1
ATOM 779 C CA . LEU A 1 100 ? -19.849 3.909 -2.880 1.00 97.44 100 LEU A CA 1
ATOM 780 C C . LEU A 1 100 ? -19.250 5.061 -2.065 1.00 97.44 100 LEU A C 1
ATOM 782 O O . LEU A 1 100 ? -19.964 5.681 -1.282 1.00 97.44 100 LEU A O 1
ATOM 786 N N . ILE A 1 101 ? -17.973 5.395 -2.273 1.00 97.88 101 ILE A N 1
ATOM 787 C CA . ILE A 1 101 ? -17.336 6.559 -1.637 1.00 97.88 101 ILE A CA 1
ATOM 788 C C . ILE A 1 101 ? -18.068 7.849 -2.024 1.00 97.88 101 ILE A C 1
ATOM 790 O O . ILE A 1 101 ? -18.386 8.655 -1.149 1.00 97.88 101 ILE A O 1
ATOM 794 N N . ASP A 1 102 ? -18.383 8.022 -3.308 1.00 97.38 102 ASP A N 1
ATOM 795 C CA . ASP A 1 102 ? -19.112 9.196 -3.794 1.00 97.38 102 ASP A CA 1
ATOM 796 C C . ASP A 1 102 ? -20.523 9.278 -3.170 1.00 97.38 102 ASP A C 1
ATOM 798 O O . ASP A 1 102 ? -20.984 10.360 -2.797 1.00 97.38 102 ASP A O 1
ATOM 802 N N . GLN A 1 103 ? -21.204 8.139 -2.993 1.00 97.81 103 GLN A N 1
ATOM 803 C CA . GLN A 1 103 ? -22.503 8.072 -2.310 1.00 97.81 103 GLN A CA 1
ATOM 804 C C . GLN A 1 103 ? -22.404 8.448 -0.829 1.00 97.81 103 GLN A C 1
ATOM 806 O O . GLN A 1 103 ? -23.205 9.252 -0.354 1.00 97.81 103 GLN A O 1
ATOM 811 N N . VAL A 1 104 ? -21.412 7.916 -0.111 1.00 97.56 104 VAL A N 1
ATOM 812 C CA . VAL A 1 104 ? -21.176 8.252 1.301 1.00 97.56 104 VAL A CA 1
ATOM 813 C C . VAL A 1 104 ? -20.927 9.750 1.453 1.00 97.56 104 VAL A C 1
ATOM 815 O O . VAL A 1 104 ? -21.596 10.398 2.250 1.00 97.56 104 VAL A O 1
ATOM 818 N N . GLN A 1 105 ? -20.062 10.336 0.622 1.00 97.56 105 GLN A N 1
ATOM 819 C CA . GLN A 1 105 ? -19.805 11.779 0.647 1.00 97.56 105 GLN A CA 1
ATOM 820 C C . GLN A 1 105 ? -21.064 12.606 0.362 1.00 97.56 105 GLN A C 1
ATOM 822 O O . GLN A 1 105 ? -21.270 13.666 0.961 1.00 97.56 105 GLN A O 1
ATOM 827 N N . LYS A 1 106 ? -21.919 12.143 -0.555 1.00 97.31 106 LYS A N 1
ATOM 828 C CA . LYS A 1 106 ? -23.186 12.812 -0.856 1.00 97.31 106 LYS A CA 1
ATOM 829 C C . LYS A 1 106 ? -24.118 12.798 0.355 1.00 97.31 106 LYS A C 1
ATOM 831 O O . LYS A 1 106 ? -24.619 13.858 0.729 1.00 97.31 106 LYS A O 1
ATOM 836 N N . HIS A 1 107 ? -24.301 11.641 0.984 1.00 95.50 107 HIS A N 1
ATOM 837 C CA . HIS A 1 107 ? -25.136 11.517 2.176 1.00 95.50 107 HIS A CA 1
ATOM 838 C C . HIS A 1 107 ? -24.561 12.280 3.373 1.00 95.50 107 HIS A C 1
ATOM 840 O O . HIS A 1 107 ? -25.315 12.943 4.076 1.00 95.50 107 HIS A O 1
ATOM 846 N N . ASP A 1 108 ? -23.241 12.311 3.556 1.00 95.50 108 ASP A N 1
ATOM 847 C CA . ASP A 1 108 ? -22.597 13.137 4.586 1.00 95.50 108 ASP A CA 1
ATOM 848 C C . ASP A 1 108 ? -22.925 14.625 4.409 1.00 95.50 108 ASP A C 1
ATOM 850 O O . ASP A 1 108 ? -23.199 15.343 5.374 1.00 95.50 108 ASP A O 1
ATOM 854 N N . ASN A 1 109 ? -22.923 15.107 3.165 1.00 96.12 109 ASN A N 1
ATOM 855 C CA . ASN A 1 109 ? -23.294 16.485 2.861 1.00 96.12 109 ASN A CA 1
ATOM 856 C C . ASN A 1 109 ? -24.791 16.747 3.095 1.00 96.12 109 ASN A C 1
ATOM 858 O O . ASN A 1 109 ? -25.153 17.837 3.540 1.00 96.12 109 ASN A O 1
ATOM 862 N N . GLU A 1 110 ? -25.660 15.772 2.824 1.00 97.12 110 GLU A N 1
ATOM 863 C CA . GLU A 1 110 ? -27.095 15.848 3.136 1.00 97.12 110 GLU A CA 1
ATOM 864 C C . GLU A 1 110 ? -27.333 15.891 4.651 1.00 97.12 110 GLU A C 1
ATOM 866 O O . GLU A 1 110 ? -28.037 16.780 5.129 1.00 97.12 110 GLU A O 1
ATOM 871 N N . ILE A 1 111 ? -26.675 15.018 5.418 1.00 96.88 111 ILE A N 1
ATOM 872 C CA . ILE A 1 111 ? -26.729 15.003 6.885 1.00 96.88 111 ILE A CA 1
ATOM 873 C C . ILE A 1 111 ? -26.289 16.357 7.449 1.00 96.88 111 ILE A C 1
ATOM 875 O O . ILE A 1 111 ? -26.989 16.930 8.282 1.00 96.88 111 ILE A O 1
ATOM 879 N N . LYS A 1 112 ? -25.177 16.927 6.964 1.00 95.62 112 LYS A N 1
ATOM 880 C CA . LYS A 1 112 ? -24.709 18.259 7.396 1.00 95.62 112 LYS A CA 1
ATOM 881 C C . LYS A 1 112 ? -25.746 19.353 7.144 1.00 95.62 112 LYS A C 1
ATOM 883 O O . LYS A 1 112 ? -25.968 20.190 8.017 1.00 95.62 112 LYS A O 1
ATOM 888 N N . LYS A 1 113 ? -26.398 19.339 5.977 1.00 95.38 113 LYS A N 1
ATOM 889 C CA . LYS A 1 113 ? -27.474 20.290 5.654 1.00 95.38 113 LYS A CA 1
ATOM 890 C C . LYS A 1 113 ? -28.670 20.126 6.590 1.00 95.38 113 LYS A C 1
ATOM 892 O O . LYS A 1 113 ? -29.184 21.126 7.080 1.00 95.38 113 LYS A O 1
ATOM 897 N N . LEU A 1 114 ? -29.087 18.891 6.867 1.00 94.56 114 LEU A N 1
ATOM 898 C CA . LEU A 1 114 ? -30.197 18.607 7.782 1.00 94.56 114 LEU A CA 1
ATOM 899 C C . LEU A 1 114 ? -29.884 19.056 9.216 1.00 94.56 114 LEU A C 1
ATOM 901 O O . LEU A 1 114 ? -30.724 19.688 9.848 1.00 94.56 114 LEU A O 1
ATOM 905 N N . ILE A 1 115 ? -28.663 18.818 9.708 1.00 93.88 115 ILE A N 1
ATOM 906 C CA . ILE A 1 115 ? -28.207 19.326 11.014 1.00 93.88 115 ILE A CA 1
ATOM 907 C C . ILE A 1 115 ? -28.290 20.858 11.052 1.00 93.88 115 ILE A C 1
ATOM 909 O O . ILE A 1 115 ? -28.794 21.433 12.017 1.00 93.88 115 ILE A O 1
ATOM 913 N N . GLN A 1 116 ? -27.846 21.529 9.986 1.00 90.81 116 GLN A N 1
ATOM 914 C CA . GLN A 1 116 ? -27.903 22.987 9.892 1.00 90.81 116 GLN A CA 1
ATOM 915 C C . GLN A 1 116 ? -29.346 23.517 9.883 1.00 90.81 116 GLN A C 1
ATOM 917 O O . GLN A 1 116 ? -29.606 24.580 10.444 1.00 90.81 116 GLN A O 1
ATOM 922 N N . GLN A 1 117 ? -30.284 22.787 9.273 1.00 91.94 117 GLN A N 1
ATOM 923 C CA . GLN A 1 117 ? -31.713 23.110 9.302 1.00 91.94 117 GLN A CA 1
ATOM 924 C C . GLN A 1 117 ? -32.327 22.874 10.686 1.00 91.94 117 GLN A C 1
ATOM 926 O O . GLN A 1 117 ? -33.077 23.719 11.165 1.00 91.94 117 GLN A O 1
ATOM 931 N N . MET A 1 118 ? -31.975 21.779 11.367 1.00 86.69 118 MET A N 1
ATOM 932 C CA . MET A 1 118 ? -32.436 21.519 12.735 1.00 86.69 118 MET A CA 1
ATOM 933 C C . MET A 1 118 ? -31.999 22.612 13.715 1.00 86.69 118 MET A C 1
ATOM 935 O O . MET A 1 118 ? -32.796 23.028 14.550 1.00 86.69 118 MET A O 1
ATOM 939 N N . HIS A 1 119 ? -30.772 23.123 13.581 1.00 85.00 119 HIS A N 1
ATOM 940 C CA . HIS A 1 119 ? -30.283 24.230 14.406 1.00 85.00 119 HIS A CA 1
ATOM 941 C C . HIS A 1 119 ? -31.078 25.534 14.190 1.00 85.00 119 HIS A C 1
ATOM 943 O O . HIS A 1 119 ? -31.241 26.316 15.118 1.00 85.00 119 HIS A O 1
ATOM 949 N N . GLN A 1 120 ? -31.622 25.760 12.989 1.00 81.69 120 GLN A N 1
ATOM 950 C CA . GLN A 1 120 ? -32.458 26.932 12.682 1.00 81.69 120 GLN A CA 1
ATOM 951 C C . GLN A 1 120 ? -33.894 26.815 13.217 1.00 81.69 120 GLN A C 1
ATOM 953 O O . GLN A 1 120 ? -34.588 27.823 13.319 1.00 81.69 120 GLN A O 1
ATOM 958 N N . LEU A 1 121 ? -34.348 25.602 13.546 1.00 77.38 121 LEU A N 1
ATOM 959 C CA . LEU A 1 121 ? -35.705 25.326 14.028 1.00 77.38 121 LEU A CA 1
ATOM 960 C C . LEU A 1 121 ? -35.798 25.190 15.558 1.00 77.38 121 LEU A C 1
ATOM 962 O O . LEU A 1 121 ? -36.898 25.002 16.073 1.00 77.38 121 LEU A O 1
ATOM 966 N N . GLN A 1 122 ? -34.688 25.295 16.301 1.00 64.62 122 GLN A N 1
ATOM 967 C CA . GLN A 1 122 ? -34.744 25.428 17.760 1.00 64.62 122 GLN A CA 1
ATOM 968 C C . GLN A 1 122 ? -35.169 26.860 18.135 1.00 64.62 122 GLN A C 1
ATOM 970 O O . GLN A 1 122 ? -34.432 27.799 17.833 1.00 64.62 122 GLN A O 1
ATOM 975 N N . PRO A 1 123 ? -36.320 27.074 18.804 1.00 60.06 123 PRO A N 1
ATOM 976 C CA . PRO A 1 123 ? -36.650 28.388 19.340 1.00 60.06 123 PRO A CA 1
ATOM 977 C C . PRO A 1 123 ? -35.667 28.756 20.460 1.00 60.06 123 PRO A C 1
ATOM 979 O O . PRO A 1 123 ? -35.464 27.993 21.407 1.00 60.06 123 PRO A O 1
ATOM 982 N N . THR A 1 124 ? -35.068 29.943 20.352 1.00 52.84 124 THR A N 1
ATOM 983 C CA . THR A 1 124 ? -34.254 30.584 21.390 1.00 52.84 124 THR A CA 1
ATOM 984 C C . THR A 1 124 ? -35.124 30.873 22.611 1.00 52.84 124 THR A C 1
ATOM 986 O O . THR A 1 124 ? -35.776 31.911 22.693 1.00 52.84 124 THR A O 1
ATOM 989 N N . ALA A 1 125 ? -35.161 29.942 23.558 1.00 52.09 125 ALA A N 1
ATOM 990 C CA . ALA A 1 125 ? -35.780 30.140 24.859 1.00 52.09 125 ALA A CA 1
ATOM 991 C C . ALA A 1 125 ? -34.795 29.755 25.965 1.00 52.09 125 ALA A C 1
ATOM 993 O O . ALA A 1 125 ? -34.970 28.745 26.632 1.00 52.09 125 ALA A O 1
ATOM 994 N N . THR A 1 126 ? -33.769 30.586 26.155 1.00 42.16 126 THR A N 1
ATOM 995 C CA . THR A 1 126 ? -33.163 30.849 27.469 1.00 42.16 126 THR A CA 1
ATOM 996 C C . THR A 1 126 ? -32.529 32.234 27.449 1.00 42.16 126 THR A C 1
ATOM 998 O O . THR A 1 126 ? -31.722 32.545 26.575 1.00 42.16 126 THR A O 1
ATOM 1001 N N . ASN A 1 127 ? -32.964 33.038 28.414 1.00 47.66 127 ASN A N 1
ATOM 1002 C CA . ASN A 1 127 ? -32.658 34.442 28.628 1.00 47.66 127 ASN A CA 1
ATOM 1003 C C . ASN A 1 127 ? -31.175 34.719 28.924 1.00 47.66 127 ASN A C 1
ATOM 1005 O O . ASN A 1 127 ? -30.511 33.955 29.619 1.00 47.66 127 ASN A O 1
ATOM 1009 N N . GLU A 1 128 ? -30.743 35.866 28.400 1.00 52.69 128 GLU A N 1
ATOM 1010 C CA . GLU A 1 128 ? -29.839 36.887 28.950 1.00 52.69 128 GLU A CA 1
ATOM 1011 C C . GLU A 1 128 ? -29.061 36.553 30.239 1.00 52.69 128 GLU A C 1
ATOM 1013 O O . GLU A 1 128 ? -29.638 36.454 31.319 1.00 52.69 128 GLU A O 1
ATOM 1018 N N . SER A 1 129 ? -27.724 36.533 30.151 1.00 51.88 129 SER A N 1
ATOM 1019 C CA . SER A 1 129 ? -26.896 37.677 30.583 1.00 51.88 129 SER A CA 1
ATOM 1020 C C . SER A 1 129 ? -25.392 37.411 30.391 1.00 51.88 129 SER A C 1
ATOM 1022 O O . SER A 1 129 ? -24.912 36.330 30.728 1.00 51.88 129 SER A O 1
ATOM 1024 N N . ASN A 1 130 ? -24.696 38.470 29.960 1.00 41.75 130 ASN A N 1
ATOM 1025 C CA . ASN A 1 130 ? -23.254 38.769 30.015 1.00 41.75 130 ASN A CA 1
ATOM 1026 C C . ASN A 1 130 ? -22.409 38.563 28.744 1.00 41.75 130 ASN A C 1
ATOM 1028 O O . ASN A 1 130 ? -22.081 37.448 28.350 1.00 41.75 130 ASN A O 1
ATOM 1032 N N . ASP A 1 131 ? -22.075 39.725 28.164 1.00 44.81 131 ASP A N 1
ATOM 1033 C CA . ASP A 1 131 ? -20.812 40.144 27.543 1.00 44.81 131 ASP A CA 1
ATOM 1034 C C . ASP A 1 131 ? -19.785 39.059 27.190 1.00 44.81 131 ASP A C 1
ATOM 1036 O O . ASP A 1 131 ? -19.160 38.469 28.065 1.00 44.81 131 ASP A O 1
ATOM 1040 N N . GLU A 1 132 ? -19.501 38.913 25.895 1.00 44.44 132 GLU A N 1
ATOM 1041 C CA . GLU A 1 132 ? -18.256 39.443 25.323 1.00 44.44 132 GLU A CA 1
ATOM 1042 C C . GLU A 1 132 ? -18.299 39.361 23.793 1.00 44.44 132 GLU A C 1
ATOM 1044 O O . GLU A 1 132 ? -18.567 38.329 23.173 1.00 44.44 132 GLU A O 1
ATOM 1049 N N . SER A 1 133 ? -18.061 40.516 23.186 1.00 47.66 133 SER A N 1
ATOM 1050 C CA . SER A 1 133 ? -17.956 40.736 21.758 1.00 47.66 133 SER A CA 1
ATOM 1051 C C . SER A 1 133 ? -16.621 40.245 21.196 1.00 47.66 133 SER A C 1
ATOM 1053 O O . SER A 1 133 ? -15.560 40.628 21.681 1.00 47.66 133 SER A O 1
ATOM 1055 N N . ASP A 1 134 ? -16.750 39.543 20.071 1.00 44.12 134 ASP A N 1
ATOM 1056 C CA . ASP A 1 134 ? -15.914 39.606 18.864 1.00 44.12 134 ASP A CA 1
ATOM 1057 C C . ASP A 1 134 ? -15.119 38.327 18.537 1.00 44.12 134 ASP A C 1
ATOM 1059 O O . ASP A 1 134 ? -14.023 38.071 19.031 1.00 44.12 134 ASP A O 1
ATOM 1063 N N . SER A 1 135 ? -15.694 37.499 17.653 1.00 43.50 135 SER A N 1
ATOM 1064 C CA . SER A 1 135 ? -14.976 36.409 16.981 1.00 43.50 135 SER A CA 1
ATOM 1065 C C . SER A 1 135 ? -15.406 36.264 15.518 1.00 43.50 135 SER A C 1
ATOM 1067 O O . SER A 1 135 ? -16.008 35.289 15.071 1.00 43.50 135 SER A O 1
ATOM 1069 N N . SER A 1 136 ? -15.019 37.241 14.706 1.00 51.12 136 SER A N 1
ATOM 1070 C CA . SER A 1 136 ? -14.701 36.965 13.308 1.00 51.12 136 SER A CA 1
ATOM 1071 C C . SER A 1 136 ? -13.374 36.206 13.239 1.00 51.12 136 SER A C 1
ATOM 1073 O O . SER A 1 136 ? -12.317 36.806 13.418 1.00 51.12 136 SER A O 1
ATOM 1075 N N . SER A 1 137 ? -13.401 34.896 12.976 1.00 44.66 137 SER A N 1
ATOM 1076 C CA . SER A 1 137 ? -12.240 34.150 12.465 1.00 44.66 137 SER A CA 1
ATOM 1077 C C . SER A 1 137 ? -12.647 32.813 11.853 1.00 44.66 137 SER A C 1
ATOM 1079 O O . SER A 1 137 ? -13.030 31.865 12.532 1.00 44.66 137 SER A O 1
ATOM 1081 N N . VAL A 1 138 ? -12.495 32.746 10.533 1.00 45.81 138 VAL A N 1
ATOM 1082 C CA . VAL A 1 138 ? -12.391 31.524 9.736 1.00 45.81 138 VAL A CA 1
ATOM 1083 C C . VAL A 1 138 ? -11.347 30.606 10.381 1.00 45.81 138 VAL A C 1
ATOM 1085 O O . VAL A 1 138 ? -10.156 30.922 10.391 1.00 45.81 138 VAL A O 1
ATOM 1088 N N . SER A 1 139 ? -11.780 29.468 10.924 1.00 39.62 139 SER A N 1
ATOM 1089 C CA . SER A 1 139 ? -10.896 28.485 11.549 1.00 39.62 139 SER A CA 1
ATOM 1090 C C . SER A 1 139 ? -10.091 27.724 10.492 1.00 39.62 139 SER A C 1
ATOM 1092 O O . SER A 1 139 ? -10.432 26.634 10.036 1.00 39.62 139 SER A O 1
ATOM 1094 N N . LYS A 1 140 ? -8.932 28.292 10.148 1.00 42.09 140 LYS A N 1
ATOM 1095 C CA . LYS A 1 140 ? -7.728 27.490 9.920 1.00 42.09 140 LYS A CA 1
ATOM 1096 C C . LYS A 1 140 ? -7.558 26.583 11.140 1.00 42.09 140 LYS A C 1
ATOM 1098 O O . LYS A 1 140 ? -7.207 27.057 12.215 1.00 42.09 140 LYS A O 1
ATOM 1103 N N . PHE A 1 141 ? -7.800 25.287 10.970 1.00 33.97 141 PHE A N 1
ATOM 1104 C CA . PHE A 1 141 ? -7.366 24.258 11.912 1.00 33.97 141 PHE A CA 1
ATOM 1105 C C . PHE A 1 141 ? -5.833 24.141 11.845 1.00 33.97 141 PHE A C 1
ATOM 1107 O O . PHE A 1 141 ? -5.274 23.200 11.289 1.00 33.97 141 PHE A O 1
ATOM 1114 N N . SER A 1 142 ? -5.145 25.138 12.394 1.00 36.44 142 SER A N 1
ATOM 1115 C CA . SER A 1 142 ? -3.809 24.961 12.945 1.00 36.44 142 SER A CA 1
ATOM 1116 C C . SER A 1 142 ? -4.021 24.442 14.362 1.00 36.44 142 SER A C 1
ATOM 1118 O O . SER A 1 142 ? -4.260 25.222 15.280 1.00 36.44 142 SER A O 1
ATOM 1120 N N . ILE A 1 143 ? -4.035 23.118 14.524 1.00 42.19 143 ILE A N 1
ATOM 1121 C CA . ILE A 1 143 ? -4.012 22.507 15.854 1.00 42.19 143 ILE A CA 1
ATOM 1122 C C . ILE A 1 143 ? -2.611 22.736 16.396 1.00 42.19 143 ILE A C 1
ATOM 1124 O O . ILE A 1 143 ? -1.647 22.133 15.927 1.00 42.19 143 ILE A O 1
ATOM 1128 N N . ASP A 1 144 ? -2.522 23.652 17.350 1.00 36.22 144 ASP A N 1
ATOM 1129 C CA . ASP A 1 144 ? -1.326 23.871 18.136 1.00 36.22 144 ASP A CA 1
ATOM 1130 C C . ASP A 1 144 ? -1.037 22.600 18.958 1.00 36.22 144 ASP A C 1
ATOM 1132 O O . ASP A 1 144 ? -1.881 22.083 19.696 1.00 36.22 144 ASP A O 1
ATOM 1136 N N . ASP A 1 145 ? 0.154 22.047 18.740 1.00 52.66 145 ASP A N 1
ATOM 1137 C CA . ASP A 1 145 ? 0.596 20.677 19.031 1.00 52.66 145 ASP A CA 1
ATOM 1138 C C . ASP A 1 145 ? 1.009 20.471 20.500 1.00 52.66 145 ASP A C 1
ATOM 1140 O O . ASP A 1 145 ? 1.999 19.808 20.835 1.00 52.66 145 ASP A O 1
ATOM 1144 N N . SER A 1 146 ? 0.246 21.039 21.428 1.00 48.53 146 SER A N 1
ATOM 1145 C CA . SER A 1 146 ? 0.617 21.015 22.837 1.00 48.53 146 SER A CA 1
ATOM 1146 C C . SER A 1 146 ? -0.602 20.795 23.721 1.00 48.53 146 SER A C 1
ATOM 1148 O O . SER A 1 146 ? -1.322 21.729 24.048 1.00 48.53 146 SER A O 1
ATOM 1150 N N . ASN A 1 147 ? -0.741 19.550 24.199 1.00 49.81 147 ASN A N 1
ATOM 1151 C CA . ASN A 1 147 ? -1.358 19.171 25.484 1.00 49.81 147 ASN A CA 1
ATOM 1152 C C . ASN A 1 147 ? -2.711 18.404 25.507 1.00 49.81 147 ASN A C 1
ATOM 1154 O O . ASN A 1 147 ? -3.283 18.249 26.582 1.00 49.81 147 ASN A O 1
ATOM 1158 N N . GLN A 1 148 ? -3.172 17.801 24.398 1.00 51.88 148 GLN A N 1
ATOM 1159 C CA . GLN A 1 148 ? -4.276 16.799 24.379 1.00 51.88 148 GLN A CA 1
ATOM 1160 C C . GLN A 1 148 ? -3.808 15.384 23.949 1.00 51.88 148 GLN A C 1
ATOM 1162 O O . GLN A 1 148 ? -4.437 14.703 23.147 1.00 51.88 148 GLN A O 1
ATOM 1167 N N . LYS A 1 149 ? -2.650 14.930 24.445 1.00 56.28 149 LYS A N 1
ATOM 1168 C CA . LYS A 1 149 ? -1.839 13.861 23.817 1.00 56.28 149 LYS A CA 1
ATOM 1169 C C . LYS A 1 149 ? -2.020 12.424 24.355 1.00 56.28 149 LYS A C 1
ATOM 1171 O O . LYS A 1 149 ? -1.047 11.676 24.376 1.00 56.28 149 LYS A O 1
ATOM 1176 N N . GLU A 1 150 ? -3.210 12.000 24.793 1.00 60.84 150 GLU A N 1
ATOM 1177 C CA . GLU A 1 150 ? -3.381 10.638 25.358 1.00 60.84 150 GLU A CA 1
ATOM 1178 C C . GLU A 1 150 ? -4.602 9.829 24.857 1.00 60.84 150 GLU A C 1
ATOM 1180 O O . GLU A 1 150 ? -5.071 8.944 25.560 1.00 60.84 150 GLU A O 1
ATOM 1185 N N . GLU A 1 151 ? -5.086 10.031 23.626 1.00 72.31 151 GLU A N 1
ATOM 1186 C CA . GLU A 1 151 ? -6.057 9.091 23.008 1.00 72.31 151 GLU A CA 1
ATOM 1187 C C . GLU A 1 151 ? -5.387 7.899 22.294 1.00 72.31 151 GLU A C 1
ATOM 1189 O O . GLU A 1 151 ? -6.029 6.885 22.025 1.00 72.31 151 GLU A O 1
ATOM 1194 N N . ASP A 1 152 ? -4.077 7.974 22.043 1.00 92.31 152 ASP A N 1
ATOM 1195 C CA . ASP A 1 152 ? -3.334 6.953 21.288 1.00 92.31 152 ASP A CA 1
ATOM 1196 C C . ASP A 1 152 ? -2.794 5.810 22.164 1.00 92.31 152 ASP A C 1
ATOM 1198 O O . ASP A 1 152 ? -2.105 4.912 21.676 1.00 92.31 152 ASP A O 1
ATOM 1202 N N . ALA A 1 153 ? -3.042 5.838 23.476 1.00 94.69 153 ALA A N 1
ATOM 1203 C CA . ALA A 1 153 ? -2.494 4.864 24.412 1.00 94.69 153 ALA A CA 1
ATOM 1204 C C . ALA A 1 153 ? -3.585 4.000 25.046 1.00 94.69 153 ALA A C 1
ATOM 1206 O O . ALA A 1 153 ? -4.625 4.490 25.481 1.00 94.69 153 ALA A O 1
ATOM 1207 N N . ILE A 1 154 ? -3.303 2.707 25.183 1.00 96.56 154 ILE A N 1
ATOM 1208 C CA . ILE A 1 154 ? -4.164 1.752 25.881 1.00 96.56 154 ILE A CA 1
ATOM 1209 C C . ILE A 1 154 ? -3.521 1.304 27.192 1.00 96.56 154 ILE A C 1
ATOM 1211 O O . ILE A 1 154 ? -2.298 1.186 27.308 1.00 96.56 154 ILE A O 1
ATOM 1215 N N . PHE A 1 155 ? -4.360 1.032 28.186 1.00 96.38 155 PHE A N 1
ATOM 1216 C CA . PHE A 1 155 ? -3.987 0.449 29.464 1.00 96.38 155 PHE A CA 1
ATOM 1217 C C . PHE A 1 155 ? -4.561 -0.961 29.576 1.00 96.38 155 PHE A C 1
ATOM 1219 O O . PHE A 1 155 ? -5.769 -1.172 29.462 1.00 96.38 155 PHE A O 1
ATOM 1226 N N . ILE A 1 156 ? -3.679 -1.922 29.823 1.00 96.25 156 ILE A N 1
ATOM 1227 C CA . ILE A 1 156 ? -3.984 -3.346 29.886 1.00 96.25 156 ILE A CA 1
ATOM 1228 C C . ILE A 1 156 ? -3.862 -3.786 31.340 1.00 96.25 156 ILE A C 1
ATOM 1230 O O . ILE A 1 156 ? -2.827 -3.581 31.981 1.00 96.25 156 ILE A O 1
ATOM 1234 N N . ARG A 1 157 ? -4.921 -4.398 31.861 1.00 95.25 157 ARG A N 1
ATOM 1235 C CA . ARG A 1 157 ? -4.971 -4.991 33.199 1.00 95.25 157 ARG A CA 1
ATOM 1236 C C . ARG A 1 157 ? -5.047 -6.509 33.106 1.00 95.25 157 ARG A C 1
ATOM 1238 O O . ARG A 1 157 ? -5.409 -7.061 32.067 1.00 95.25 157 ARG A O 1
ATOM 1245 N N . ASN A 1 158 ? -4.763 -7.154 34.237 1.00 94.00 158 ASN A N 1
ATOM 1246 C CA . ASN A 1 158 ? -4.907 -8.597 34.427 1.00 94.00 158 ASN A CA 1
ATOM 1247 C C . ASN A 1 158 ? -3.905 -9.451 33.614 1.00 94.00 158 ASN A C 1
ATOM 1249 O O . ASN A 1 158 ? -4.232 -10.553 33.170 1.00 94.00 158 ASN A O 1
ATOM 1253 N N . LEU A 1 159 ? -2.677 -8.951 33.417 1.00 94.69 159 LEU A N 1
ATOM 1254 C CA . LEU A 1 159 ? -1.596 -9.705 32.769 1.00 94.69 159 LEU A CA 1
ATOM 1255 C C . LEU A 1 159 ? -0.873 -10.613 33.778 1.00 94.69 159 LEU A C 1
ATOM 1257 O O . LEU A 1 159 ? -0.714 -10.216 34.934 1.00 94.69 159 LEU A O 1
ATOM 1261 N N . PRO A 1 160 ? -0.372 -11.792 33.375 1.00 93.50 160 PRO A N 1
ATOM 1262 C CA . PRO A 1 160 ? 0.444 -12.628 34.253 1.00 93.50 160 PRO A CA 1
ATOM 1263 C C . PRO A 1 160 ? 1.802 -11.971 34.559 1.00 93.50 160 PRO A C 1
ATOM 1265 O O . PRO A 1 160 ? 2.355 -11.242 33.735 1.00 93.50 160 PRO A O 1
ATOM 1268 N N . ALA A 1 161 ? 2.388 -12.265 35.726 1.00 91.44 161 ALA A N 1
ATOM 1269 C CA . ALA A 1 161 ? 3.696 -11.727 36.140 1.00 91.44 161 ALA A CA 1
ATOM 1270 C C . ALA A 1 161 ? 4.851 -12.087 35.187 1.00 91.44 161 ALA A C 1
ATOM 1272 O O . ALA A 1 161 ? 5.849 -11.358 35.077 1.00 91.44 161 ALA A O 1
ATOM 1273 N N . THR A 1 162 ? 4.704 -13.224 34.507 1.00 92.12 162 THR A N 1
ATOM 1274 C CA . THR A 1 162 ? 5.671 -13.808 33.576 1.00 92.12 162 THR A CA 1
ATOM 1275 C C . THR A 1 162 ? 5.705 -13.109 32.218 1.00 92.12 162 THR A C 1
ATOM 1277 O O . THR A 1 162 ? 6.621 -13.380 31.445 1.00 92.12 162 THR A O 1
ATOM 1280 N N . ILE A 1 163 ? 4.765 -12.192 31.941 1.00 94.69 163 ILE A N 1
ATOM 1281 C CA . ILE A 1 163 ? 4.668 -11.506 30.650 1.00 94.69 163 ILE A CA 1
ATOM 1282 C C . ILE A 1 163 ? 5.947 -10.723 30.326 1.00 94.69 163 ILE A C 1
ATOM 1284 O O . ILE A 1 163 ? 6.514 -10.025 31.186 1.00 94.69 163 ILE A O 1
ATOM 1288 N N . LYS A 1 164 ? 6.403 -10.835 29.074 1.00 96.06 164 LYS A N 1
ATOM 1289 C CA . LYS A 1 164 ? 7.552 -10.096 28.544 1.00 96.06 164 LYS A CA 1
ATOM 1290 C C . LYS A 1 164 ? 7.102 -9.012 27.568 1.00 96.06 164 LYS A C 1
ATOM 1292 O O . LYS A 1 164 ? 5.973 -8.981 27.089 1.00 96.06 164 LYS A O 1
ATOM 1297 N N . PHE A 1 165 ? 8.031 -8.108 27.270 1.00 95.69 165 PHE A N 1
ATOM 1298 C CA . PHE A 1 165 ? 7.829 -7.036 26.298 1.00 95.69 165 PHE A CA 1
ATOM 1299 C C . PHE A 1 165 ? 7.442 -7.575 24.910 1.00 95.69 165 PHE A C 1
ATOM 1301 O O . PHE A 1 165 ? 6.478 -7.082 24.330 1.00 95.69 165 PHE A O 1
ATOM 1308 N N . ASN A 1 166 ? 8.149 -8.599 24.412 1.00 96.44 166 ASN A N 1
ATOM 1309 C CA . ASN A 1 166 ? 7.909 -9.154 23.074 1.00 96.44 166 ASN A CA 1
ATOM 1310 C C . ASN A 1 166 ? 6.489 -9.707 22.929 1.00 96.44 166 ASN A C 1
ATOM 1312 O O . ASN A 1 166 ? 5.841 -9.434 21.931 1.00 96.44 166 ASN A O 1
ATOM 1316 N N . ASP A 1 167 ? 5.970 -10.381 23.958 1.00 96.19 167 ASP A N 1
ATOM 1317 C CA . ASP A 1 167 ? 4.630 -10.973 23.917 1.00 96.19 167 ASP A CA 1
ATOM 1318 C C . ASP A 1 167 ? 3.543 -9.903 23.700 1.00 96.19 167 ASP A C 1
ATOM 1320 O O . ASP A 1 167 ? 2.604 -10.096 22.929 1.00 96.19 167 ASP A O 1
ATOM 1324 N N . LEU A 1 168 ? 3.683 -8.743 24.355 1.00 96.56 168 LEU A N 1
ATOM 1325 C CA . LEU A 1 168 ? 2.778 -7.607 24.164 1.00 96.56 168 LEU A CA 1
ATOM 1326 C C . LEU A 1 168 ? 3.006 -6.931 22.809 1.00 96.56 168 LEU A C 1
ATOM 1328 O O . LEU A 1 168 ? 2.044 -6.585 22.126 1.00 96.56 168 LEU A O 1
ATOM 1332 N N . PHE A 1 169 ? 4.262 -6.746 22.407 1.00 96.88 169 PHE A N 1
ATOM 1333 C CA . PHE A 1 169 ? 4.592 -6.124 21.130 1.00 96.88 169 PHE A CA 1
ATOM 1334 C C . PHE A 1 169 ? 4.035 -6.933 19.949 1.00 96.88 169 PHE A C 1
ATOM 1336 O O . PHE A 1 169 ? 3.345 -6.377 19.096 1.00 96.88 169 PHE A O 1
ATOM 1343 N N . ASP A 1 170 ? 4.249 -8.246 19.929 1.00 96.50 170 ASP A N 1
ATOM 1344 C CA . ASP A 1 170 ? 3.802 -9.141 18.857 1.00 96.50 170 ASP A CA 1
ATOM 1345 C C . ASP A 1 170 ? 2.275 -9.272 18.811 1.00 96.50 170 ASP A C 1
ATOM 1347 O O . ASP A 1 170 ? 1.685 -9.414 17.739 1.00 96.50 170 ASP A O 1
ATOM 1351 N N . LEU A 1 171 ? 1.606 -9.197 19.965 1.00 96.31 171 LEU A N 1
ATOM 1352 C CA . LEU A 1 171 ? 0.148 -9.238 20.021 1.00 96.31 171 LEU A CA 1
ATOM 1353 C C . LEU A 1 171 ? -0.484 -7.950 19.472 1.00 96.31 171 LEU A C 1
ATOM 1355 O O . LEU A 1 171 ? -1.395 -8.009 18.644 1.00 96.31 171 LEU A O 1
ATOM 1359 N N . PHE A 1 172 ? -0.011 -6.789 19.933 1.00 96.81 172 PHE A N 1
ATOM 1360 C CA . PHE A 1 172 ? -0.621 -5.497 19.608 1.00 96.81 172 PHE A CA 1
ATOM 1361 C C . PHE A 1 172 ? -0.132 -4.909 18.277 1.00 96.81 172 PHE A C 1
ATOM 1363 O O . PHE A 1 172 ? -0.870 -4.149 17.651 1.00 96.81 172 PHE A O 1
ATOM 1370 N N . SER A 1 173 ? 1.039 -5.320 17.780 1.00 96.88 173 SER A N 1
ATOM 1371 C CA . SER A 1 173 ? 1.526 -4.943 16.441 1.00 96.88 173 SER A CA 1
ATOM 1372 C C . SER A 1 173 ? 0.644 -5.464 15.300 1.00 96.88 173 SER A C 1
ATOM 1374 O O . SER A 1 173 ? 0.649 -4.884 14.216 1.00 96.88 173 SER A O 1
ATOM 1376 N N . LYS A 1 174 ? -0.166 -6.505 15.548 1.00 97.19 174 LYS A N 1
ATOM 1377 C CA . LYS A 1 174 ? -1.160 -7.024 14.592 1.00 97.19 174 LYS A CA 1
ATOM 1378 C C . LYS A 1 174 ? -2.306 -6.050 14.325 1.00 97.19 174 LYS A C 1
ATOM 1380 O O . LYS A 1 174 ? -2.883 -6.093 13.246 1.00 97.19 174 LYS A O 1
ATOM 1385 N N . ILE A 1 175 ? -2.643 -5.203 15.300 1.00 97.44 175 ILE A N 1
ATOM 1386 C CA . ILE A 1 175 ? -3.724 -4.216 15.168 1.00 97.44 175 ILE A CA 1
ATOM 1387 C C . ILE A 1 175 ? -3.207 -2.930 14.535 1.00 97.44 175 ILE A C 1
ATOM 1389 O O . ILE A 1 175 ? -3.878 -2.324 13.708 1.00 97.44 175 ILE A O 1
ATOM 1393 N N . GLY A 1 176 ? -2.002 -2.503 14.906 1.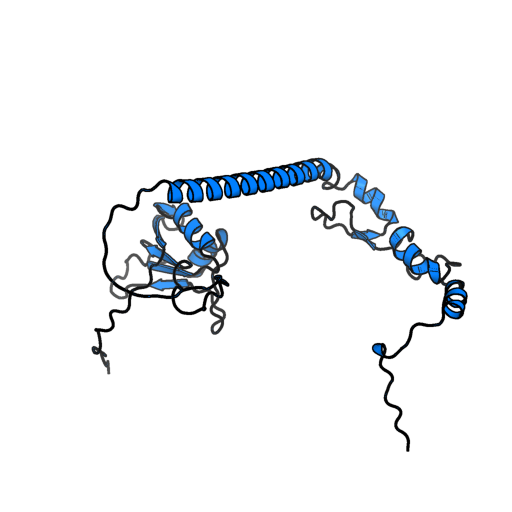00 96.31 176 GLY A N 1
ATOM 1394 C CA . GLY A 1 176 ? -1.425 -1.286 14.363 1.00 96.31 176 GLY A CA 1
ATOM 1395 C C . GLY A 1 176 ? 0.013 -1.059 14.797 1.00 96.31 176 GLY A C 1
ATOM 1396 O O . GLY A 1 176 ? 0.574 -1.783 15.617 1.00 96.31 176 GLY A O 1
ATOM 1397 N N . ARG A 1 177 ? 0.627 -0.012 14.242 1.00 96.75 177 ARG A N 1
ATOM 1398 C CA . ARG A 1 177 ? 2.014 0.344 14.556 1.00 96.75 177 ARG A CA 1
ATOM 1399 C C . ARG A 1 177 ? 2.113 0.959 15.953 1.00 96.75 177 ARG A C 1
ATOM 1401 O O . ARG A 1 177 ? 1.463 1.965 16.245 1.00 96.75 177 ARG A O 1
ATOM 1408 N N . ILE A 1 178 ? 2.956 0.359 16.789 1.00 97.06 178 ILE A N 1
ATOM 1409 C CA . ILE A 1 178 ? 3.306 0.859 18.122 1.00 97.06 178 ILE A CA 1
ATOM 1410 C C . ILE A 1 178 ? 4.297 2.014 17.961 1.00 97.06 178 ILE A C 1
ATOM 1412 O O . ILE A 1 178 ? 5.195 1.969 17.116 1.00 97.06 178 ILE A O 1
ATOM 1416 N N . LYS A 1 179 ? 4.118 3.070 18.752 1.00 95.94 179 LYS A N 1
ATOM 1417 C CA . LYS A 1 179 ? 4.952 4.268 18.713 1.00 95.94 179 LYS A CA 1
ATOM 1418 C C . LYS A 1 179 ? 6.356 3.959 19.220 1.00 95.94 179 LYS A C 1
ATOM 1420 O O . LYS A 1 179 ? 6.526 3.272 20.223 1.00 95.94 179 LYS A O 1
ATOM 1425 N N . TYR A 1 180 ? 7.364 4.492 18.536 1.00 95.56 180 TYR A N 1
ATOM 1426 C CA . TYR A 1 180 ? 8.757 4.418 18.967 1.00 95.56 180 TYR A CA 1
ATOM 1427 C C . TYR A 1 180 ? 9.180 5.752 19.559 1.00 95.56 180 TYR A C 1
ATOM 1429 O O . TYR A 1 180 ? 8.929 6.812 18.984 1.00 95.56 180 TYR A O 1
ATOM 1437 N N . ASN A 1 181 ? 9.856 5.698 20.699 1.00 90.94 181 ASN A N 1
ATOM 1438 C CA . ASN A 1 181 ? 10.430 6.883 21.301 1.00 90.94 181 ASN A CA 1
ATOM 1439 C C . ASN A 1 181 ? 11.654 7.324 20.482 1.00 90.94 181 ASN A C 1
ATOM 1441 O O . ASN A 1 181 ? 12.598 6.548 20.314 1.00 90.94 181 ASN A O 1
ATOM 1445 N N . ALA A 1 182 ? 11.651 8.563 19.986 1.00 90.38 182 ALA A N 1
ATOM 1446 C CA . ALA A 1 182 ? 12.701 9.074 19.100 1.00 90.38 182 ALA A CA 1
ATOM 1447 C C . ALA A 1 182 ? 14.104 9.030 19.733 1.00 90.38 182 ALA A C 1
ATOM 1449 O O . ALA A 1 182 ? 15.085 8.772 19.037 1.00 90.38 182 ALA A O 1
ATOM 1450 N N . ASN A 1 183 ? 14.193 9.208 21.056 1.00 92.44 183 ASN A N 1
ATOM 1451 C CA . ASN A 1 183 ? 15.468 9.260 21.770 1.00 92.44 183 ASN A CA 1
ATOM 1452 C C . ASN A 1 183 ? 16.032 7.861 22.032 1.00 92.44 183 ASN A C 1
ATOM 1454 O O . ASN A 1 183 ? 17.220 7.618 21.841 1.00 92.44 183 ASN A O 1
ATOM 1458 N N . THR A 1 184 ? 15.186 6.923 22.470 1.00 91.12 184 THR A N 1
ATOM 1459 C CA . THR A 1 184 ? 15.648 5.575 22.853 1.00 91.12 184 THR A CA 1
ATOM 1460 C C . THR A 1 184 ? 15.588 4.562 21.713 1.00 91.12 184 THR A C 1
ATOM 1462 O O . THR A 1 184 ? 16.152 3.477 21.848 1.00 91.12 184 THR A O 1
ATOM 1465 N N . LYS A 1 185 ? 14.898 4.888 20.609 1.00 92.00 185 LYS A N 1
ATOM 1466 C CA . LYS A 1 185 ? 14.576 3.979 19.493 1.00 92.00 185 LYS A CA 1
ATOM 1467 C C . LYS A 1 185 ? 13.888 2.681 19.942 1.00 92.00 185 LYS A C 1
ATOM 1469 O O . LYS A 1 185 ? 13.948 1.670 19.248 1.00 92.00 185 LYS A O 1
ATOM 1474 N N . LYS A 1 186 ? 13.224 2.698 21.101 1.00 91.56 186 LYS A N 1
ATOM 1475 C CA . LYS A 1 186 ? 12.446 1.572 21.635 1.00 91.56 186 LYS A CA 1
ATOM 1476 C C . LYS A 1 186 ? 10.957 1.855 21.488 1.00 91.56 186 LYS A C 1
ATOM 1478 O O . LYS A 1 186 ? 10.533 3.006 21.599 1.00 91.56 186 LYS A O 1
ATOM 1483 N N . ALA A 1 187 ? 10.176 0.807 21.242 1.00 94.12 187 ALA A N 1
ATOM 1484 C CA . ALA A 1 187 ? 8.723 0.912 21.239 1.00 94.12 187 ALA A CA 1
ATOM 1485 C C . ALA A 1 187 ? 8.206 1.252 22.647 1.00 94.12 187 ALA A C 1
ATOM 1487 O O . ALA A 1 187 ? 8.712 0.749 23.654 1.00 94.12 187 ALA A O 1
ATOM 1488 N N . GLU A 1 188 ? 7.206 2.126 22.707 1.00 94.44 188 GLU A N 1
ATOM 1489 C CA . GLU A 1 188 ? 6.620 2.658 23.935 1.00 94.44 188 GLU A CA 1
ATOM 1490 C C . GLU A 1 188 ? 5.626 1.659 24.543 1.00 94.44 188 GLU A C 1
ATOM 1492 O O . GLU A 1 188 ? 4.405 1.827 24.497 1.00 94.44 188 GLU A O 1
ATOM 1497 N N . VAL A 1 189 ? 6.182 0.592 25.121 1.00 96.00 189 VAL A N 1
ATOM 1498 C CA . VAL A 1 189 ? 5.457 -0.399 25.923 1.00 96.00 189 VAL A CA 1
ATOM 1499 C C . VAL A 1 189 ? 6.031 -0.404 27.333 1.00 96.00 189 VAL A C 1
ATOM 1501 O O . VAL A 1 189 ? 7.209 -0.691 27.546 1.00 96.00 189 VAL A O 1
ATOM 1504 N N . PHE A 1 190 ? 5.184 -0.106 28.311 1.00 94.88 190 PHE A N 1
ATOM 1505 C CA . PHE A 1 190 ? 5.556 -0.005 29.717 1.00 94.88 190 PHE A CA 1
ATOM 1506 C C . PHE A 1 190 ? 4.860 -1.108 30.504 1.00 94.88 190 PHE A C 1
ATOM 1508 O O . PHE A 1 190 ? 3.635 -1.182 30.491 1.00 94.88 190 PHE A O 1
ATOM 1515 N N . ILE A 1 191 ? 5.621 -1.951 31.205 1.00 95.38 191 ILE A N 1
ATOM 1516 C CA . ILE A 1 191 ? 5.079 -3.014 32.062 1.00 95.38 191 ILE A CA 1
ATOM 1517 C C . ILE A 1 191 ? 5.267 -2.601 33.520 1.00 95.38 191 ILE A C 1
ATOM 1519 O O . ILE A 1 191 ? 6.389 -2.413 33.987 1.00 95.38 191 ILE A O 1
ATOM 1523 N N . PHE A 1 192 ? 4.164 -2.486 34.250 1.00 92.94 192 PHE A N 1
ATOM 1524 C CA . PHE A 1 192 ? 4.136 -2.141 35.664 1.00 92.94 192 PHE A CA 1
ATOM 1525 C C . PHE A 1 192 ? 4.033 -3.425 36.490 1.00 92.94 192 PHE A C 1
ATOM 1527 O O . PHE A 1 192 ? 2.959 -4.025 36.597 1.00 92.94 192 PHE A O 1
ATOM 1534 N N . LYS A 1 193 ? 5.160 -3.842 37.077 1.00 91.25 193 LYS A N 1
ATOM 1535 C CA . LYS A 1 193 ? 5.216 -4.957 38.032 1.00 91.25 193 LYS A CA 1
ATOM 1536 C C . LYS A 1 193 ? 5.165 -4.407 39.452 1.00 91.25 193 LYS A C 1
ATOM 1538 O O . LYS A 1 193 ? 5.882 -3.462 39.771 1.00 91.25 193 LYS A O 1
ATOM 1543 N N . ASN A 1 194 ? 4.322 -4.984 40.304 1.00 85.44 194 ASN A N 1
ATOM 1544 C CA . ASN A 1 194 ? 4.281 -4.605 41.712 1.00 85.44 194 ASN A CA 1
ATOM 1545 C C . ASN A 1 194 ? 5.357 -5.399 42.477 1.00 85.44 194 ASN A C 1
ATOM 1547 O O . ASN A 1 194 ? 5.240 -6.623 42.552 1.00 85.44 194 ASN A O 1
ATOM 1551 N N . PRO A 1 195 ? 6.390 -4.753 43.051 1.00 79.50 195 PRO A N 1
ATOM 1552 C CA . PRO A 1 195 ? 7.491 -5.461 43.710 1.00 79.50 195 PRO A CA 1
ATOM 1553 C C . PRO A 1 195 ? 7.042 -6.266 44.938 1.00 79.50 195 PRO A C 1
ATOM 1555 O O . PRO A 1 195 ? 7.700 -7.230 45.316 1.00 79.50 195 PRO A O 1
ATOM 1558 N N . ASN A 1 196 ? 5.902 -5.911 45.538 1.00 79.19 196 ASN A N 1
ATOM 1559 C CA . ASN A 1 196 ? 5.424 -6.520 46.779 1.00 79.19 196 ASN A CA 1
ATOM 1560 C C . ASN A 1 196 ? 4.622 -7.818 46.571 1.00 79.19 196 ASN A C 1
ATOM 1562 O O . ASN A 1 196 ? 4.183 -8.419 47.548 1.00 79.19 196 ASN A O 1
ATOM 1566 N N . LYS A 1 197 ? 4.398 -8.263 45.326 1.00 74.69 197 LYS A N 1
ATOM 1567 C CA . LYS A 1 197 ? 3.564 -9.437 45.021 1.00 74.69 197 LYS A CA 1
ATOM 1568 C C . LYS A 1 197 ? 4.289 -10.350 44.027 1.00 74.69 197 LYS A C 1
ATOM 1570 O O . LYS A 1 197 ? 4.246 -10.103 42.826 1.00 74.69 197 LYS A O 1
ATOM 1575 N N . LYS A 1 198 ? 4.969 -11.392 44.530 1.00 63.81 198 LYS A N 1
ATOM 1576 C CA . LYS A 1 198 ? 5.764 -12.325 43.702 1.00 63.81 198 LYS A CA 1
ATOM 1577 C C . LYS A 1 198 ? 4.918 -13.106 42.680 1.00 63.81 198 LYS A C 1
ATOM 1579 O O . LYS A 1 198 ? 5.409 -13.347 41.586 1.00 63.81 198 LYS A O 1
ATOM 1584 N N . ASP A 1 199 ? 3.637 -13.338 42.974 1.00 66.50 199 ASP A N 1
ATOM 1585 C CA . ASP A 1 199 ? 2.692 -14.049 42.089 1.00 66.50 199 ASP A CA 1
ATOM 1586 C C . ASP A 1 199 ? 1.553 -13.141 41.582 1.00 66.50 199 ASP A C 1
ATOM 1588 O O . ASP A 1 199 ? 0.428 -13.572 41.331 1.00 66.50 199 ASP A O 1
ATOM 1592 N N . GLY A 1 200 ? 1.810 -11.832 41.503 1.00 74.81 200 GLY A N 1
ATOM 1593 C CA . GLY A 1 200 ? 0.788 -10.828 41.213 1.00 74.81 200 GLY A CA 1
ATOM 1594 C C . GLY A 1 200 ? 0.508 -10.590 39.729 1.00 74.81 200 GLY A C 1
ATOM 1595 O O . GLY A 1 200 ? 1.396 -10.633 38.881 1.00 74.81 200 GLY A O 1
ATOM 1596 N N . LEU A 1 201 ? -0.736 -10.216 39.431 1.00 86.00 201 LEU A N 1
ATOM 1597 C CA . LEU A 1 201 ? -1.112 -9.637 38.143 1.00 86.00 201 LEU A CA 1
ATOM 1598 C C . LEU A 1 201 ? -0.316 -8.351 37.881 1.00 86.00 201 LEU A C 1
ATOM 1600 O O . LEU A 1 201 ? -0.160 -7.505 38.765 1.00 86.00 201 LEU A O 1
ATOM 1604 N N . CYS A 1 202 ? 0.166 -8.203 36.655 1.00 91.94 202 CYS A N 1
ATOM 1605 C CA . CYS A 1 202 ? 0.819 -7.001 36.161 1.00 91.94 202 CYS A CA 1
ATOM 1606 C C . CYS A 1 202 ? -0.147 -6.175 35.309 1.00 91.94 202 CYS A C 1
ATOM 1608 O O . CYS A 1 202 ? -1.141 -6.675 34.776 1.00 91.94 202 CYS A O 1
ATOM 1610 N N . ASN A 1 203 ? 0.180 -4.895 35.165 1.00 94.56 203 ASN A N 1
ATOM 1611 C CA . ASN A 1 203 ? -0.497 -3.999 34.235 1.00 94.56 203 ASN A CA 1
ATOM 1612 C C . ASN A 1 203 ? 0.505 -3.523 33.186 1.00 94.56 203 ASN A C 1
ATOM 1614 O O . ASN A 1 203 ? 1.707 -3.490 33.450 1.00 94.56 203 ASN A O 1
ATOM 1618 N N . ALA A 1 204 ? 0.028 -3.114 32.018 1.00 96.44 204 ALA A N 1
ATOM 1619 C CA . ALA A 1 204 ? 0.879 -2.536 30.988 1.00 96.44 204 ALA A CA 1
ATOM 1620 C C . ALA A 1 204 ? 0.216 -1.336 30.308 1.00 96.44 204 ALA A C 1
ATOM 1622 O O . ALA A 1 204 ? -1.007 -1.229 30.276 1.00 96.44 204 ALA A O 1
ATOM 1623 N N . LYS A 1 205 ? 1.030 -0.435 29.756 1.00 96.44 205 LYS A N 1
ATOM 1624 C CA . LYS A 1 205 ? 0.605 0.653 28.868 1.00 96.44 205 LYS A CA 1
ATOM 1625 C C . LYS A 1 205 ? 1.278 0.461 27.513 1.00 96.44 205 LYS A C 1
ATOM 1627 O O . LYS A 1 205 ? 2.492 0.275 27.470 1.00 96.44 205 LYS A O 1
ATOM 1632 N N . VAL A 1 206 ? 0.499 0.506 26.438 1.00 96.56 206 VAL A N 1
ATOM 1633 C CA . VAL A 1 206 ? 0.984 0.426 25.050 1.00 96.56 206 VAL A CA 1
ATOM 1634 C C . VAL A 1 206 ? 0.550 1.693 24.330 1.00 96.56 206 VAL A C 1
ATOM 1636 O O . VAL A 1 206 ? -0.622 2.059 24.401 1.00 96.56 206 VAL A O 1
ATOM 1639 N N . VAL A 1 207 ? 1.486 2.369 23.665 1.00 95.88 207 VAL A N 1
ATOM 1640 C CA . VAL A 1 207 ? 1.215 3.605 22.919 1.00 95.88 207 VAL A CA 1
ATOM 1641 C C . VAL A 1 207 ? 1.276 3.324 21.421 1.00 95.88 207 VAL A C 1
ATOM 1643 O O . VAL A 1 207 ? 2.288 2.843 20.912 1.00 95.88 207 VAL A O 1
ATOM 1646 N N . PHE A 1 208 ? 0.199 3.621 20.705 1.00 96.56 208 PHE A N 1
ATOM 1647 C CA . PHE A 1 208 ? 0.127 3.510 19.252 1.00 96.56 208 PHE A CA 1
ATOM 1648 C C . PHE A 1 208 ? 0.532 4.815 18.569 1.00 96.56 208 PHE A C 1
ATOM 1650 O O . PHE A 1 208 ? 0.606 5.873 19.189 1.00 96.56 208 PHE A O 1
ATOM 1657 N N . ILE A 1 209 ? 0.822 4.728 17.269 1.00 94.88 209 ILE A N 1
ATOM 1658 C CA . ILE A 1 209 ? 1.013 5.917 16.427 1.00 94.88 209 ILE A CA 1
ATOM 1659 C C . ILE A 1 209 ? -0.334 6.603 16.142 1.00 94.88 209 ILE A C 1
ATOM 1661 O O . ILE A 1 209 ? -0.371 7.822 16.033 1.00 94.88 209 ILE A O 1
ATOM 1665 N N . ASN A 1 210 ? -1.424 5.828 16.054 1.00 93.75 210 ASN A N 1
ATOM 1666 C CA . ASN A 1 210 ? -2.753 6.308 15.671 1.00 93.75 210 ASN A CA 1
ATOM 1667 C C . ASN A 1 210 ? -3.803 5.963 16.742 1.00 93.75 210 ASN A C 1
ATOM 1669 O O . ASN A 1 210 ? -3.862 4.810 17.186 1.00 93.75 210 ASN A O 1
ATOM 1673 N N . LYS A 1 211 ? -4.711 6.902 17.039 1.00 94.12 211 LYS A N 1
ATOM 1674 C CA . LYS A 1 211 ? -5.875 6.698 17.924 1.00 94.12 211 LYS A CA 1
ATOM 1675 C C . LYS A 1 211 ? -6.808 5.575 17.482 1.00 94.12 211 LYS A C 1
ATOM 1677 O O . LYS A 1 211 ? -7.336 4.838 18.308 1.00 94.12 211 LYS A O 1
ATOM 1682 N N . GLU A 1 212 ? -6.986 5.407 16.174 1.00 95.00 212 GLU A N 1
ATOM 1683 C CA . GLU A 1 212 ? -7.866 4.378 15.609 1.00 95.00 212 GLU A CA 1
ATOM 1684 C C . GLU A 1 212 ? -7.366 2.974 15.958 1.00 95.00 212 GLU A C 1
ATOM 1686 O O . GLU A 1 212 ? -8.152 2.119 16.357 1.00 95.00 212 GLU A O 1
ATOM 1691 N N . SER A 1 213 ? -6.047 2.761 15.915 1.00 96.50 213 SER A N 1
ATOM 1692 C CA . SER A 1 213 ? -5.422 1.497 16.314 1.00 96.50 213 SER A CA 1
ATOM 1693 C C . SER A 1 213 ? -5.613 1.215 17.804 1.00 96.50 213 SER A C 1
ATOM 1695 O O . SER A 1 213 ? -5.852 0.072 18.188 1.00 96.50 213 SER A O 1
ATOM 1697 N N . ALA A 1 214 ? -5.532 2.251 18.647 1.00 96.06 214 ALA A N 1
ATOM 1698 C CA . ALA A 1 214 ? -5.783 2.129 20.079 1.00 96.06 214 ALA A CA 1
ATOM 1699 C C . ALA A 1 214 ? -7.246 1.740 20.358 1.00 96.06 214 ALA A C 1
ATOM 1701 O O . ALA A 1 214 ? -7.498 0.801 21.116 1.00 96.06 214 ALA A O 1
ATOM 1702 N N . ALA A 1 215 ? -8.205 2.395 19.696 1.00 95.31 215 ALA A N 1
ATOM 1703 C CA . ALA A 1 215 ? -9.627 2.076 19.808 1.00 95.31 215 ALA A CA 1
ATOM 1704 C C . ALA A 1 215 ? -9.944 0.660 19.293 1.00 95.31 215 ALA A C 1
ATOM 1706 O O . ALA A 1 215 ? -10.613 -0.111 19.982 1.00 95.31 215 ALA A O 1
ATOM 1707 N N . ALA A 1 216 ? -9.401 0.277 18.134 1.00 96.75 216 ALA A N 1
ATOM 1708 C CA . ALA A 1 216 ? -9.554 -1.065 17.576 1.00 96.75 216 ALA A CA 1
ATOM 1709 C C . ALA A 1 216 ? -8.983 -2.142 18.511 1.00 96.75 216 ALA A C 1
ATOM 1711 O O . ALA A 1 216 ? -9.610 -3.178 18.717 1.00 96.75 216 ALA A O 1
ATOM 1712 N N . ALA A 1 217 ? -7.833 -1.884 19.143 1.00 97.31 217 ALA A N 1
ATOM 1713 C CA . ALA A 1 217 ? -7.234 -2.811 20.100 1.00 97.31 217 ALA A CA 1
ATOM 1714 C C . ALA A 1 217 ? -8.104 -3.007 21.353 1.00 97.31 217 ALA A C 1
ATOM 1716 O O . ALA A 1 217 ? -8.158 -4.114 21.888 1.00 97.31 217 ALA A O 1
ATOM 1717 N N . VAL A 1 218 ? -8.793 -1.958 21.817 1.00 96.81 218 VAL A N 1
ATOM 1718 C CA . VAL A 1 218 ? -9.762 -2.062 22.919 1.00 96.81 218 VAL A CA 1
ATOM 1719 C C . VAL A 1 218 ? -10.942 -2.936 22.506 1.00 96.81 218 VAL A C 1
ATOM 1721 O O . VAL A 1 218 ? -11.274 -3.866 23.232 1.00 96.81 218 VAL A O 1
ATOM 1724 N N . VAL A 1 219 ? -11.541 -2.686 21.340 1.00 97.00 219 VAL A N 1
ATOM 1725 C CA . VAL A 1 219 ? -12.692 -3.467 20.852 1.00 97.00 219 VAL A CA 1
ATOM 1726 C C . VAL A 1 219 ? -12.328 -4.942 20.661 1.00 97.00 219 VAL A C 1
ATOM 1728 O O . VAL A 1 219 ? -13.081 -5.817 21.074 1.00 97.00 219 VAL A O 1
ATOM 1731 N N . GLU A 1 220 ? -11.157 -5.220 20.089 1.00 97.12 220 GLU A N 1
ATOM 1732 C CA . GLU A 1 220 ? -10.735 -6.581 19.748 1.00 97.12 220 GLU A CA 1
ATOM 1733 C C . GLU A 1 220 ? -10.296 -7.409 20.967 1.00 97.12 220 GLU A C 1
ATOM 1735 O O . GLU A 1 220 ? -10.554 -8.612 21.028 1.00 97.12 220 GLU A O 1
ATOM 1740 N N . TYR A 1 221 ? -9.599 -6.802 21.935 1.00 97.12 221 TYR A N 1
ATOM 1741 C CA . TYR A 1 221 ? -8.961 -7.549 23.027 1.00 97.12 221 TYR A CA 1
ATOM 1742 C C . TYR A 1 221 ? -9.615 -7.380 24.397 1.00 97.12 221 TYR A C 1
ATOM 1744 O O . TYR A 1 221 ? -9.317 -8.168 25.300 1.00 97.12 221 TYR A O 1
ATOM 1752 N N . ASN A 1 222 ? -10.498 -6.400 24.601 1.00 97.12 222 ASN A N 1
ATOM 1753 C CA . ASN A 1 222 ? -11.145 -6.228 25.897 1.00 97.12 222 ASN A CA 1
ATOM 1754 C C . ASN A 1 222 ? -12.103 -7.396 26.195 1.00 97.12 222 ASN A C 1
ATOM 1756 O O . ASN A 1 222 ? -13.050 -7.655 25.461 1.00 97.12 222 ASN A O 1
ATOM 1760 N N . GLY A 1 223 ? -11.843 -8.126 27.280 1.00 95.50 223 GLY A N 1
ATOM 1761 C CA . GLY A 1 223 ? -12.594 -9.317 27.684 1.00 95.50 223 GLY A CA 1
ATOM 1762 C C . GLY A 1 223 ? -12.171 -10.614 26.986 1.00 95.50 223 GLY A C 1
ATOM 1763 O O . GLY A 1 223 ? -12.625 -11.690 27.388 1.00 95.50 223 GLY A O 1
ATOM 1764 N N . LYS A 1 224 ? -11.278 -10.555 25.989 1.00 96.00 224 LYS A N 1
ATOM 1765 C CA . LYS A 1 224 ? -10.837 -11.731 25.228 1.00 96.00 224 LYS A CA 1
ATOM 1766 C C . LYS A 1 224 ? -9.931 -12.623 26.083 1.00 96.00 224 LYS A C 1
ATOM 1768 O O . LYS A 1 224 ? -9.036 -12.141 26.783 1.00 96.00 224 LYS A O 1
ATOM 1773 N N . HIS A 1 225 ? -10.168 -13.936 26.040 1.00 95.75 225 HIS A N 1
ATOM 1774 C CA . HIS A 1 225 ? -9.293 -14.929 26.672 1.00 95.75 225 HIS A CA 1
ATOM 1775 C C . HIS A 1 225 ? -8.105 -15.211 25.756 1.00 95.75 225 HIS A C 1
ATOM 1777 O O . HIS A 1 225 ? -8.290 -15.491 24.572 1.00 95.75 225 HIS A O 1
ATOM 1783 N N . ILE A 1 226 ? -6.892 -15.112 26.301 1.00 93.69 226 ILE A N 1
ATOM 1784 C CA . ILE A 1 226 ? -5.664 -15.438 25.575 1.00 93.69 226 ILE A CA 1
ATOM 1785 C C . ILE A 1 226 ? -5.137 -16.777 26.097 1.00 93.69 226 ILE A C 1
ATOM 1787 O O . ILE A 1 226 ? -4.621 -16.820 27.219 1.00 93.69 226 ILE A O 1
ATOM 1791 N N . PRO A 1 227 ? -5.220 -17.864 25.299 1.00 92.50 227 PRO A N 1
ATOM 1792 C CA . PRO A 1 227 ? -4.852 -19.208 25.743 1.00 92.50 227 PRO A CA 1
ATOM 1793 C C . PRO A 1 227 ? -3.414 -19.307 26.247 1.00 92.50 227 PRO A C 1
ATOM 1795 O O . PRO A 1 227 ? -3.158 -19.961 27.252 1.00 92.50 227 PRO A O 1
ATOM 1798 N N . GLN A 1 228 ? -2.488 -18.590 25.601 1.00 91.56 228 GLN A N 1
ATOM 1799 C CA . GLN A 1 228 ? -1.063 -18.599 25.948 1.00 91.56 228 GLN A CA 1
ATOM 1800 C C . GLN A 1 228 ? -0.786 -18.104 27.372 1.00 91.56 228 GLN A C 1
ATOM 1802 O O . GLN A 1 228 ? 0.214 -18.477 27.976 1.00 91.56 228 GLN A O 1
ATOM 1807 N N . TRP A 1 229 ? -1.661 -17.253 27.907 1.00 91.62 229 TRP A N 1
ATOM 1808 C CA . TRP A 1 229 ? -1.507 -16.637 29.226 1.00 91.62 229 TRP A CA 1
ATOM 1809 C C . TRP A 1 229 ? -2.556 -17.125 30.221 1.00 91.62 229 TRP A C 1
ATOM 1811 O O . TRP A 1 229 ? -2.529 -16.720 31.381 1.00 91.62 229 TRP A O 1
ATOM 1821 N N . ASN A 1 230 ? -3.499 -17.949 29.754 1.00 93.00 230 ASN A N 1
ATOM 1822 C CA . ASN A 1 230 ? -4.664 -18.415 30.490 1.00 93.00 230 ASN A CA 1
ATOM 1823 C C . ASN A 1 230 ? -5.383 -17.302 31.283 1.00 93.00 230 ASN A C 1
ATOM 1825 O O . ASN A 1 230 ? -5.836 -17.505 32.406 1.00 93.00 230 ASN A O 1
ATOM 1829 N N . THR A 1 231 ? -5.468 -16.099 30.711 1.00 92.75 231 THR A N 1
ATOM 1830 C CA . THR A 1 231 ? -6.093 -14.939 31.357 1.00 92.75 231 THR A CA 1
ATOM 1831 C C . THR A 1 231 ? -7.036 -14.228 30.397 1.00 92.75 231 THR A C 1
ATOM 1833 O O . THR A 1 231 ? -6.883 -14.302 29.175 1.00 92.75 231 THR A O 1
ATOM 1836 N N . ARG A 1 232 ? -8.023 -13.524 30.957 1.00 95.31 232 ARG A N 1
ATOM 1837 C CA . ARG A 1 232 ? -8.868 -12.585 30.215 1.00 95.31 232 ARG A CA 1
ATOM 1838 C C . ARG A 1 232 ? -8.284 -11.192 30.338 1.00 95.31 232 ARG A C 1
ATOM 1840 O O . ARG A 1 232 ? -8.108 -10.694 31.452 1.00 95.31 232 ARG A O 1
ATOM 1847 N N . LEU A 1 233 ? -7.999 -10.570 29.203 1.00 95.69 233 LEU A N 1
ATOM 1848 C CA . LEU A 1 233 ? -7.464 -9.218 29.191 1.00 95.69 233 LEU A CA 1
ATOM 1849 C C . LEU A 1 233 ? -8.558 -8.202 29.486 1.00 95.69 233 LEU A C 1
ATOM 1851 O O . LEU A 1 233 ? -9.698 -8.348 29.056 1.00 95.69 233 LEU A O 1
ATOM 1855 N N . GLN A 1 234 ? -8.187 -7.145 30.196 1.00 96.19 234 GLN A N 1
ATOM 1856 C CA . GLN A 1 234 ? -9.010 -5.950 30.332 1.00 96.19 234 GLN A CA 1
ATOM 1857 C C . GLN A 1 234 ? -8.250 -4.796 29.700 1.00 96.19 234 GLN A C 1
ATOM 1859 O O . GLN A 1 234 ? -7.223 -4.369 30.232 1.00 96.19 234 GLN A O 1
ATOM 1864 N N . VAL A 1 235 ? -8.733 -4.313 28.561 1.00 96.75 235 VAL A N 1
ATOM 1865 C CA . VAL A 1 235 ? -8.067 -3.272 27.776 1.00 96.75 235 VAL A CA 1
ATOM 1866 C C . VAL A 1 235 ? -8.958 -2.042 27.773 1.00 96.75 235 VAL A C 1
ATOM 1868 O O . VAL A 1 235 ? -10.132 -2.135 27.442 1.00 96.75 235 VAL A O 1
ATOM 1871 N N . ASN A 1 236 ? -8.413 -0.897 28.172 1.00 95.56 236 ASN A N 1
ATOM 1872 C CA . ASN A 1 236 ? -9.130 0.377 28.198 1.00 95.56 236 ASN A CA 1
ATOM 1873 C C . ASN A 1 236 ? -8.269 1.479 27.582 1.00 95.56 236 ASN A C 1
ATOM 1875 O O . ASN A 1 236 ? -7.042 1.387 27.607 1.00 95.56 236 ASN A O 1
ATOM 1879 N N . ILE A 1 237 ? -8.895 2.543 27.082 1.00 94.38 237 ILE A N 1
ATOM 1880 C CA . ILE A 1 237 ? -8.173 3.749 26.656 1.00 94.38 237 ILE A CA 1
ATOM 1881 C C . ILE A 1 237 ? -7.535 4.402 27.894 1.00 94.38 237 ILE A C 1
ATOM 1883 O O . ILE A 1 237 ? -8.147 4.492 28.961 1.00 94.38 237 ILE A O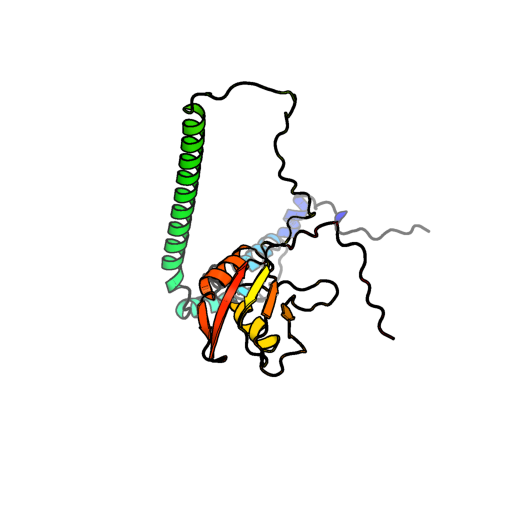 1
ATOM 1887 N N . SER A 1 238 ? -6.267 4.799 27.783 1.00 89.44 238 SER A N 1
ATOM 1888 C CA . SER A 1 238 ? -5.514 5.430 28.868 1.00 89.44 238 SER A CA 1
ATOM 1889 C C . SER A 1 238 ? -5.830 6.919 28.927 1.00 89.44 238 SER A C 1
ATOM 1891 O O . SER A 1 238 ? -5.256 7.688 28.173 1.00 89.44 238 SER A O 1
ATOM 1893 N N . TYR A 1 239 ? -6.651 7.356 29.878 1.00 79.25 239 TYR A N 1
ATOM 1894 C CA . TYR A 1 239 ? -6.851 8.790 30.101 1.00 79.25 239 TYR A CA 1
ATOM 1895 C C . TYR A 1 239 ? -5.647 9.420 30.819 1.00 79.25 239 TYR A C 1
ATOM 1897 O O . TYR A 1 239 ? -5.100 8.805 31.747 1.00 79.25 239 TYR A O 1
ATOM 1905 N N . PRO A 1 240 ? -5.253 10.653 30.453 1.00 68.38 240 PRO A N 1
ATOM 1906 C CA . PRO A 1 240 ? -4.195 11.354 31.157 1.00 68.38 240 PRO A CA 1
ATOM 1907 C C . PRO A 1 240 ? -4.635 11.573 32.604 1.00 68.38 240 PRO A C 1
ATOM 1909 O O . PRO A 1 240 ? -5.725 12.084 32.881 1.00 68.38 240 PRO A O 1
ATOM 1912 N N . LYS A 1 241 ? -3.778 11.206 33.561 1.00 62.72 241 LYS A N 1
ATOM 1913 C CA . LYS A 1 241 ? -3.979 11.650 34.942 1.00 62.72 241 LYS A CA 1
ATOM 1914 C C . LYS A 1 241 ? -3.835 13.167 34.938 1.00 62.72 241 LYS A C 1
ATOM 1916 O O . LYS A 1 241 ? -2.731 13.665 34.722 1.00 62.72 241 LYS A O 1
ATOM 1921 N N . LYS A 1 242 ? -4.926 13.900 35.198 1.00 54.47 242 LYS A N 1
ATOM 1922 C CA . LYS A 1 242 ? -4.837 15.325 35.536 1.00 54.47 242 LYS A CA 1
ATOM 1923 C C . LYS A 1 242 ? -3.845 15.427 36.695 1.00 54.47 242 LYS A C 1
ATOM 1925 O O . LYS A 1 242 ? -4.113 14.904 37.777 1.00 54.47 242 LYS A O 1
ATOM 1930 N N . LYS A 1 243 ? -2.671 16.021 36.461 1.00 49.38 243 LYS A N 1
ATOM 1931 C CA . LYS A 1 243 ? -1.778 16.408 37.554 1.00 49.38 243 LYS A CA 1
ATOM 1932 C C . LYS A 1 243 ? -2.565 17.421 38.379 1.00 49.38 243 LYS A C 1
ATOM 1934 O O . LYS A 1 243 ? -2.709 18.561 37.954 1.00 49.38 243 LYS A O 1
ATOM 1939 N N . ASN A 1 244 ? -3.116 17.003 39.515 1.00 43.25 244 ASN A N 1
ATOM 1940 C CA . ASN A 1 244 ? -3.559 17.963 40.513 1.00 43.25 244 ASN A CA 1
ATOM 1941 C C . ASN A 1 244 ? -2.309 18.735 40.932 1.00 43.25 244 ASN A C 1
ATOM 1943 O O . ASN A 1 244 ? -1.374 18.149 41.474 1.00 43.25 244 ASN A O 1
ATOM 1947 N N . LEU A 1 245 ? -2.276 20.035 40.644 1.00 50.94 245 LEU A N 1
ATOM 1948 C CA . LEU A 1 245 ? -1.151 20.924 40.938 1.00 50.94 245 LEU A CA 1
ATOM 1949 C C . LEU A 1 245 ? -0.901 21.137 42.450 1.00 50.94 245 LEU A C 1
ATOM 1951 O O . LEU A 1 245 ? -0.103 21.992 42.814 1.00 50.94 245 LEU A O 1
ATOM 1955 N N . ASN A 1 246 ? -1.525 20.347 43.332 1.00 44.12 246 ASN A N 1
ATOM 1956 C CA . ASN A 1 246 ? -1.516 20.567 44.780 1.00 44.12 246 ASN A CA 1
ATOM 1957 C C . ASN A 1 246 ? -0.695 19.545 45.588 1.00 44.12 246 ASN A C 1
ATOM 1959 O O . ASN A 1 246 ? -0.677 19.631 46.810 1.00 44.12 246 ASN A O 1
ATOM 1963 N N . GLU A 1 247 ? 0.027 18.612 44.960 1.00 46.94 247 GLU A N 1
ATOM 1964 C CA . GLU A 1 247 ? 0.952 17.716 45.681 1.00 46.94 247 GLU A CA 1
ATOM 1965 C C . GLU A 1 247 ? 2.413 18.142 45.487 1.00 46.94 247 GLU A C 1
ATOM 1967 O O . GLU A 1 247 ? 3.244 17.431 44.922 1.00 46.94 247 GLU A O 1
ATOM 1972 N N . VAL A 1 248 ? 2.737 19.338 45.984 1.00 45.44 248 VAL A N 1
ATOM 1973 C CA . VAL A 1 248 ? 4.120 19.690 46.312 1.00 45.44 248 VAL A CA 1
ATOM 1974 C C . VAL A 1 248 ? 4.474 18.993 47.626 1.00 45.44 248 VAL A C 1
ATOM 1976 O O . VAL A 1 248 ? 3.956 19.332 48.684 1.00 45.44 248 VAL A O 1
ATOM 1979 N N . GLY A 1 249 ? 5.400 18.038 47.547 1.00 47.41 249 GLY A N 1
ATOM 1980 C CA . GLY A 1 249 ? 6.272 17.699 48.669 1.00 47.41 249 GLY A CA 1
ATOM 1981 C C . GLY A 1 249 ? 5.958 16.410 49.421 1.00 47.41 249 GLY A C 1
ATOM 1982 O O . GLY A 1 249 ? 5.508 16.465 50.557 1.00 47.41 249 GLY A O 1
ATOM 1983 N N . LYS A 1 250 ? 6.356 15.260 48.860 1.00 35.09 250 LYS A N 1
ATOM 1984 C CA . LYS A 1 250 ? 7.010 14.179 49.629 1.00 35.09 250 LYS A CA 1
ATOM 1985 C C . LYS A 1 250 ? 8.085 13.508 48.773 1.00 35.09 250 LYS A C 1
ATOM 1987 O O . LYS A 1 250 ? 7.884 12.442 48.198 1.00 35.09 250 LYS A O 1
ATOM 1992 N N . THR A 1 251 ? 9.244 14.151 48.680 1.00 36.94 251 THR A N 1
ATOM 1993 C CA . THR A 1 251 ? 10.487 13.492 48.274 1.00 36.94 251 THR A CA 1
ATOM 1994 C C . THR A 1 251 ? 10.946 12.591 49.419 1.00 36.94 251 THR A C 1
ATOM 1996 O O . THR A 1 251 ? 11.408 13.056 50.458 1.00 36.94 251 THR A O 1
ATOM 1999 N N . TYR A 1 252 ? 10.807 11.278 49.250 1.00 34.50 252 TYR A N 1
ATOM 2000 C CA . TYR A 1 252 ? 11.496 10.318 50.106 1.00 34.50 252 TYR A CA 1
ATOM 2001 C C . TYR A 1 252 ? 12.943 10.196 49.626 1.00 34.50 252 TYR A C 1
ATOM 2003 O O . TYR A 1 252 ? 13.227 9.513 48.645 1.00 34.50 252 TYR A O 1
ATOM 2011 N N . ASN A 1 253 ? 13.855 10.866 50.331 1.00 37.81 253 ASN A N 1
ATOM 2012 C CA . ASN A 1 253 ? 15.273 10.527 50.311 1.00 37.81 253 ASN A CA 1
ATOM 2013 C C . ASN A 1 253 ? 15.447 9.145 50.949 1.00 37.81 253 ASN A C 1
ATOM 2015 O O . ASN A 1 253 ? 15.075 8.947 52.107 1.00 37.81 253 ASN A O 1
ATOM 2019 N N . ARG A 1 254 ? 16.037 8.201 50.215 1.00 43.00 254 ARG A N 1
ATOM 2020 C CA . ARG A 1 254 ? 16.572 6.965 50.789 1.00 43.00 254 ARG A CA 1
ATOM 2021 C C . ARG A 1 254 ? 18.093 7.022 50.685 1.00 43.00 254 ARG A C 1
ATOM 2023 O O . ARG A 1 254 ? 18.622 7.108 49.580 1.00 43.00 254 ARG A O 1
ATOM 2030 N N . LYS A 1 255 ? 18.731 7.067 51.856 1.00 41.62 255 LYS A N 1
ATOM 2031 C CA . LYS A 1 255 ? 20.130 6.682 52.058 1.00 41.62 255 LYS A CA 1
ATOM 2032 C C . LYS A 1 255 ? 20.293 5.188 51.795 1.00 41.62 255 LYS A C 1
ATOM 2034 O O . LYS A 1 255 ? 19.292 4.460 52.006 1.00 41.62 255 LYS A O 1
#

Foldseek 3Di:
DDDDDPDDPVNDDDDDPVVVVVQQQDWDADPQQRDTRHGNVCNVVCLPPNPQFRWDAAPLVVVPDPDIGGNVCNVVCCVVPPRNVCVVVVVVVVVVVVVVVVVVVVVVVVVVVVVVVVVVPDDPPDDDDDDDDDDDDDDPPPPDPDDPPFLQKKKKWQFWPPDDPVVVCVVLVVLAAFDADPVPRDGPKAKADDPVDPGDIIMIMTGGPDSVSLVVCQVVQAQDQDPVRRTRMHMDRDDDDPPPPPPPDDDDDDD